Protein AF-0000000086878614 (afdb_homodimer)

Radius of gyration: 24.06 Å; Cα contacts (8 Å, |Δi|>4): 296; chains: 2; bounding box: 55×55×36 Å

Foldseek 3Di:
DVVVLVVVVVVVVVVVVVVVVCVVVVVVVVVVCVVVVHQWDDDPPDIDGHDDDDDDDDDLVVVCVPDPDNVCSVVVDDDDPVVVVVCCVVVVDPCVRCVVVDDDDDDDDDDHDDD/DVVVLVVVVVVVVVVVVVVVVCVVVVVVVVVVCVVVVHQWDDDPPDIHGHDDDDDDDDDLVVVCVPDPDNVCCVVVDDDDPVVVVVCCVVVVDDCVRCVVVDDDDDDDDDDHDDD

Secondary structure (DSSP, 8-state):
-HHHHHHHHHHHHHHHHHHHHHHHHHHHHHHHHHHHT-SEEEETTEEEEEEEEEEEEE-HHHHHHH-SSTTHHHHHEEE-HHHHHHHHHTTSS-HHHHGGGEEEEEEEEEEEEE-/-HHHHHHHHHHHHHHHHHHHHHHHHHHHHHHHHHHHT-SEEEETTEEEEEEEEEEEEE-HHHHHHH-SSTTHHHHHEEE-HHHHHHHHHTTSS-HHHHGGGEEEEEEEEEEEEE-

Structure (mmCIF, N/CA/C/O backbone):
data_AF-0000000086878614-model_v1
#
loop_
_entity.id
_entity.type
_entity.pdbx_description
1 polymer 'Uncharacterized protein'
#
loop_
_atom_site.group_PDB
_atom_site.id
_atom_site.type_symbol
_atom_site.label_atom_id
_atom_site.label_alt_id
_atom_site.label_comp_id
_atom_site.label_asym_id
_atom_site.label_entity_id
_atom_site.label_seq_id
_atom_site.pdbx_PDB_ins_code
_atom_site.Cartn_x
_atom_site.Cartn_y
_atom_site.Cartn_z
_atom_site.occupancy
_atom_site.B_iso_or_equiv
_atom_site.auth_seq_id
_atom_site.auth_comp_id
_atom_site.auth_asym_id
_atom_site.auth_atom_id
_atom_site.pdbx_PDB_model_num
ATOM 1 N N . MET A 1 1 ? 16.375 27.062 2.41 1 93.44 1 MET A N 1
ATOM 2 C CA . MET A 1 1 ? 16.375 25.625 2.668 1 93.44 1 MET A CA 1
ATOM 3 C C . MET A 1 1 ? 16.047 25.344 4.125 1 93.44 1 MET A C 1
ATOM 5 O O . MET A 1 1 ? 15.258 24.438 4.414 1 93.44 1 MET A O 1
ATOM 9 N N . GLU A 1 2 ? 16.5 26.25 4.938 1 96.69 2 GLU A N 1
ATOM 10 C CA . GLU A 1 2 ? 16.234 26.047 6.355 1 96.69 2 GLU A CA 1
ATOM 11 C C . GLU A 1 2 ? 14.727 26.062 6.633 1 96.69 2 GLU A C 1
ATOM 13 O O . GLU A 1 2 ? 14.203 25.188 7.32 1 96.69 2 GLU A O 1
ATOM 18 N N . GLN A 1 3 ? 14.094 27.047 6.094 1 97.94 3 GLN A N 1
ATOM 19 C CA . GLN A 1 3 ? 12.656 27.172 6.293 1 97.94 3 GLN A CA 1
ATOM 20 C C . GLN A 1 3 ? 11.906 25.984 5.707 1 97.94 3 GLN A C 1
ATOM 22 O O . GLN A 1 3 ? 10.961 25.484 6.312 1 97.94 3 GLN A O 1
ATOM 27 N N . LYS A 1 4 ? 12.25 25.578 4.578 1 98.5 4 LYS A N 1
ATOM 28 C CA . LYS A 1 4 ? 11.602 24.453 3.914 1 98.5 4 LYS A CA 1
ATOM 29 C C . LYS A 1 4 ? 11.781 23.156 4.715 1 98.5 4 LYS A C 1
ATOM 31 O O . LYS A 1 4 ? 10.844 22.375 4.859 1 98.5 4 LYS A O 1
ATOM 36 N N . VAL A 1 5 ? 12.953 22.984 5.199 1 98.62 5 VAL A N 1
ATOM 37 C CA . VAL A 1 5 ? 13.258 21.797 5.988 1 98.62 5 VAL A CA 1
ATOM 38 C C . VAL A 1 5 ? 12.438 21.797 7.273 1 98.62 5 VAL A C 1
ATOM 40 O O . VAL A 1 5 ? 11.852 20.781 7.652 1 98.62 5 VAL A O 1
ATOM 43 N N . GLN A 1 6 ? 12.461 22.891 7.875 1 98.5 6 GLN A N 1
ATOM 44 C CA . GLN A 1 6 ? 11.656 23.031 9.086 1 98.5 6 GLN A CA 1
ATOM 45 C C . GLN A 1 6 ? 10.188 22.75 8.812 1 98.5 6 GLN A C 1
ATOM 47 O O . GLN A 1 6 ? 9.539 22.016 9.562 1 98.5 6 GLN A O 1
ATOM 52 N N . THR A 1 7 ? 9.664 23.375 7.77 1 98.62 7 THR A N 1
ATOM 53 C CA . THR A 1 7 ? 8.266 23.188 7.395 1 98.62 7 THR A CA 1
ATOM 54 C C . THR A 1 7 ? 7.977 21.719 7.113 1 98.62 7 THR A C 1
ATOM 56 O O . THR A 1 7 ? 6.941 21.188 7.531 1 98.62 7 THR A O 1
ATOM 59 N N . TYR A 1 8 ? 8.844 21.062 6.391 1 98.81 8 TYR A N 1
ATOM 60 C CA . TYR A 1 8 ? 8.695 19.641 6.094 1 98.81 8 TYR A CA 1
ATOM 61 C C . TYR A 1 8 ? 8.594 18.828 7.375 1 98.81 8 TYR A C 1
ATOM 63 O O . TYR A 1 8 ? 7.684 18 7.52 1 98.81 8 TYR A O 1
ATOM 71 N N . PHE A 1 9 ? 9.508 19.125 8.266 1 98.81 9 PHE A N 1
ATOM 72 C CA . PHE A 1 9 ? 9.523 18.391 9.523 1 98.81 9 PHE A CA 1
ATOM 73 C C . PHE A 1 9 ? 8.203 18.578 10.273 1 98.81 9 PHE A C 1
ATOM 75 O O . PHE A 1 9 ? 7.605 17.594 10.727 1 98.81 9 PHE A O 1
ATOM 82 N N . GLN A 1 10 ? 7.805 19.75 10.422 1 98.62 10 GLN A N 1
ATOM 83 C CA . GLN A 1 10 ? 6.586 20.078 11.156 1 98.62 10 GLN A CA 1
ATOM 84 C C . GLN A 1 10 ? 5.363 19.438 10.492 1 98.62 10 GLN A C 1
ATOM 86 O O . GLN A 1 10 ? 4.496 18.891 11.18 1 98.62 10 GLN A O 1
ATOM 91 N N . LEU A 1 11 ? 5.312 19.594 9.172 1 98.69 11 LEU A N 1
ATOM 92 C CA . LEU A 1 11 ? 4.195 19.016 8.438 1 98.69 11 LEU A CA 1
ATOM 93 C C . LEU A 1 11 ? 4.164 17.5 8.602 1 98.69 11 LEU A C 1
ATOM 95 O O . LEU A 1 11 ? 3.092 16.891 8.664 1 98.69 11 LEU A O 1
ATOM 99 N N . LYS A 1 12 ? 5.34 16.891 8.641 1 98.44 12 LYS A N 1
ATOM 100 C CA . LYS A 1 12 ? 5.414 15.453 8.852 1 98.44 12 LYS A CA 1
ATOM 101 C C . LYS A 1 12 ? 4.859 15.062 10.219 1 98.44 12 LYS A C 1
ATOM 103 O O . LYS A 1 12 ? 4.145 14.062 10.344 1 98.44 12 LYS A O 1
ATOM 108 N N . GLN A 1 13 ? 5.164 15.828 11.219 1 98.06 13 GLN A N 1
ATOM 109 C CA . GLN A 1 13 ? 4.617 15.609 12.547 1 98.06 13 GLN A CA 1
ATOM 110 C C . GLN A 1 13 ? 3.1 15.781 12.555 1 98.06 13 GLN A C 1
ATOM 112 O O . GLN A 1 13 ? 2.379 14.969 13.133 1 98.06 13 GLN A O 1
ATOM 117 N N . GLN A 1 14 ? 2.729 16.766 11.898 1 98.5 14 GLN A N 1
ATOM 118 C CA . GLN A 1 14 ? 1.296 17.031 11.805 1 98.5 14 GLN A CA 1
ATOM 119 C C . GLN A 1 14 ? 0.577 15.898 11.078 1 98.5 14 GLN A C 1
ATOM 121 O O . GLN A 1 14 ? -0.526 15.508 11.461 1 98.5 14 GLN A O 1
ATOM 126 N N . GLN A 1 15 ? 1.12 15.453 10.008 1 98.56 15 GLN A N 1
ATOM 127 C CA . GLN A 1 15 ? 0.559 14.344 9.25 1 98.56 15 GLN A CA 1
ATOM 128 C C . GLN A 1 15 ? 0.314 13.133 10.141 1 98.56 15 GLN A C 1
ATOM 130 O O . GLN A 1 15 ? -0.759 12.531 10.094 1 98.56 15 GLN A O 1
ATOM 135 N N . LYS A 1 16 ? 1.271 12.836 10.945 1 98.12 16 LYS A N 1
ATOM 136 C CA . LYS A 1 16 ? 1.16 11.711 11.867 1 98.12 16 LYS A CA 1
ATOM 137 C C . LYS A 1 16 ? 0.014 11.914 12.852 1 98.12 16 LYS A C 1
ATOM 139 O O . LYS A 1 16 ? -0.768 10.992 13.102 1 98.12 16 LYS A O 1
ATOM 144 N N . GLU A 1 17 ? -0.037 13.047 13.406 1 98.62 17 GLU A N 1
ATOM 145 C CA . GLU A 1 17 ? -1.089 13.367 14.367 1 98.62 17 GLU A CA 1
ATOM 146 C C . GLU A 1 17 ? -2.469 13.281 13.719 1 98.62 17 GLU A C 1
ATOM 148 O O . GLU A 1 17 ? -3.402 12.727 14.305 1 98.62 17 GLU A O 1
ATOM 153 N N . ILE A 1 18 ? -2.551 13.789 12.578 1 98.75 18 ILE A N 1
ATOM 154 C CA . ILE A 1 18 ? -3.82 13.805 11.859 1 98.75 18 ILE A CA 1
ATOM 155 C C . ILE A 1 18 ? -4.25 12.375 11.555 1 98.75 18 ILE A C 1
ATOM 157 O O . ILE A 1 18 ? -5.426 12.023 11.703 1 98.75 18 ILE A O 1
ATOM 161 N N . GLU A 1 19 ? -3.326 11.562 11.117 1 98.5 19 GLU A N 1
ATOM 162 C CA . GLU A 1 19 ? -3.625 10.164 10.82 1 98.5 19 GLU A CA 1
ATOM 163 C C . GLU A 1 19 ? -4.184 9.453 12.047 1 98.5 19 GLU A C 1
ATOM 165 O O . GLU A 1 19 ? -5.141 8.68 11.945 1 98.5 19 GLU A O 1
ATOM 170 N N . GLN A 1 20 ? -3.635 9.68 13.18 1 98.62 20 GLN A N 1
ATOM 171 C CA . GLN A 1 20 ? -4.094 9.078 14.43 1 98.62 20 GLN A CA 1
ATOM 172 C C . GLN A 1 20 ? -5.5 9.555 14.789 1 98.62 20 GLN A C 1
ATOM 174 O O . GLN A 1 20 ? -6.367 8.75 15.133 1 98.62 20 GLN A O 1
ATOM 179 N N . GLN A 1 21 ? -5.703 10.844 14.664 1 98.69 21 GLN A N 1
ATOM 180 C CA . GLN A 1 21 ? -7.012 11.406 14.977 1 98.69 21 GLN A CA 1
ATOM 181 C C . GLN A 1 21 ? -8.078 10.898 14.008 1 98.69 21 GLN A C 1
ATOM 183 O O . GLN A 1 21 ? -9.188 10.562 14.422 1 98.69 21 GLN A O 1
ATOM 188 N N . LEU A 1 22 ? -7.75 10.828 12.797 1 98.69 22 LEU A N 1
ATOM 189 C CA . LEU A 1 22 ? -8.672 10.336 11.781 1 98.69 22 LEU A CA 1
ATOM 190 C C . LEU A 1 22 ? -9.07 8.891 12.062 1 98.69 22 LEU A C 1
ATOM 192 O O . LEU A 1 22 ? -10.234 8.516 11.898 1 98.69 22 LEU A O 1
ATOM 196 N N . SER A 1 23 ? -8.055 8.109 12.414 1 98.56 23 SER A N 1
ATOM 197 C CA . SER A 1 23 ? -8.328 6.703 12.703 1 98.56 23 SER A CA 1
ATOM 198 C C . SER A 1 23 ? -9.352 6.555 13.828 1 98.56 23 SER A C 1
ATOM 200 O O . SER A 1 23 ? -10.312 5.797 13.695 1 98.56 23 SER A O 1
ATOM 202 N N . VAL A 1 24 ? -9.203 7.309 14.875 1 98.62 24 VAL A N 1
ATOM 203 C CA . VAL A 1 24 ? -10.094 7.258 16.031 1 98.62 24 VAL A CA 1
ATOM 204 C C . VAL A 1 24 ? -11.484 7.742 15.625 1 98.62 24 VAL A C 1
ATOM 206 O O . VAL A 1 24 ? -12.492 7.094 15.93 1 98.62 24 VAL A O 1
ATOM 209 N N . LEU A 1 25 ? -11.531 8.836 14.922 1 98.75 25 LEU A N 1
ATOM 210 C CA . LEU A 1 25 ? -12.805 9.414 14.5 1 98.75 25 LEU A CA 1
ATOM 211 C C . LEU A 1 25 ? -13.547 8.477 13.555 1 98.75 25 LEU A C 1
ATOM 213 O O . LEU A 1 25 ? -14.758 8.305 13.672 1 98.75 25 LEU A O 1
ATOM 217 N N . ARG A 1 26 ? -12.836 7.914 12.602 1 98.5 26 ARG A N 1
ATOM 218 C CA . ARG A 1 26 ? -13.438 6.961 11.68 1 98.5 26 ARG A CA 1
ATOM 219 C C . ARG A 1 26 ? -14.117 5.82 12.43 1 98.5 26 ARG A C 1
ATOM 221 O O . ARG A 1 26 ? -15.273 5.496 12.164 1 98.5 26 ARG A O 1
ATOM 228 N N . ASP A 1 27 ? -13.391 5.223 13.391 1 98.19 27 ASP A N 1
ATOM 229 C CA . ASP A 1 27 ? -13.93 4.098 14.148 1 98.19 27 ASP A CA 1
ATOM 230 C C . ASP A 1 27 ? -15.188 4.504 14.906 1 98.19 27 ASP A C 1
ATOM 232 O O . ASP A 1 27 ? -16.172 3.75 14.945 1 98.19 27 ASP A O 1
ATOM 236 N N . GLU A 1 28 ? -15.141 5.699 15.445 1 98.44 28 GLU A N 1
ATOM 237 C CA . GLU A 1 28 ? -16.281 6.184 16.219 1 98.44 28 GLU A CA 1
ATOM 238 C C . GLU A 1 28 ? -17.484 6.438 15.305 1 98.44 28 GLU A C 1
ATOM 240 O O . GLU A 1 28 ? -18.625 6.09 15.656 1 98.44 28 GLU A O 1
ATOM 245 N N . ILE A 1 29 ? -17.266 6.973 14.18 1 98.38 29 ILE A N 1
ATOM 246 C CA . ILE A 1 29 ? -18.344 7.312 13.25 1 98.38 29 ILE A CA 1
ATOM 247 C C . ILE A 1 29 ? -18.953 6.035 12.672 1 98.38 29 ILE A C 1
ATOM 249 O O . ILE A 1 29 ? -20.172 5.891 12.602 1 98.38 29 ILE A O 1
ATOM 253 N N . VAL A 1 30 ? -18.125 5.148 12.336 1 97.81 30 VAL A N 1
ATOM 254 C CA . VAL A 1 30 ? -18.594 3.875 11.789 1 97.81 30 VAL A CA 1
ATOM 255 C C . VAL A 1 30 ? -19.391 3.125 12.852 1 97.81 30 VAL A C 1
ATOM 257 O O . VAL A 1 30 ? -20.453 2.574 12.555 1 97.81 30 VAL A O 1
ATOM 260 N N . ALA A 1 31 ? -18.922 3.111 14.078 1 97.06 31 ALA A N 1
ATOM 261 C CA . ALA A 1 31 ? -19.625 2.453 15.172 1 97.06 31 ALA A CA 1
ATOM 262 C C . ALA A 1 31 ? -20.984 3.082 15.398 1 97.06 31 ALA A C 1
ATOM 264 O O . ALA A 1 31 ? -21.969 2.375 15.633 1 97.06 31 ALA A O 1
ATOM 265 N N . TYR A 1 32 ? -21.078 4.387 15.344 1 96.94 32 TYR A N 1
ATOM 266 C CA . TYR A 1 32 ? -22.328 5.109 15.5 1 96.94 32 TYR A CA 1
ATOM 267 C C . TYR A 1 32 ? -23.328 4.703 14.43 1 96.94 32 TYR A C 1
ATOM 269 O O . TYR A 1 32 ? -24.484 4.402 14.734 1 96.94 32 TYR A O 1
ATOM 277 N N . CYS A 1 33 ? -22.859 4.68 13.188 1 97.06 33 CYS A N 1
ATOM 278 C CA . CYS A 1 33 ? -23.734 4.293 12.078 1 97.06 33 CYS A CA 1
ATOM 279 C C . CYS A 1 33 ? -24.234 2.863 12.25 1 97.06 33 CYS A C 1
ATOM 281 O O . CYS A 1 33 ? -25.406 2.58 12.008 1 97.06 33 CYS A O 1
ATOM 283 N N . ALA A 1 34 ? -23.391 2.029 12.68 1 95.94 34 ALA A N 1
ATOM 284 C CA . ALA A 1 34 ? -23.75 0.634 12.906 1 95.94 34 ALA A CA 1
ATOM 285 C C . ALA A 1 34 ? -24.812 0.517 14 1 95.94 34 ALA A C 1
ATOM 287 O O . ALA A 1 34 ? -25.781 -0.232 13.859 1 95.94 34 ALA A O 1
ATOM 288 N N . GLU A 1 35 ? -24.641 1.231 15.039 1 96 35 GLU A N 1
ATOM 289 C CA . GLU A 1 35 ? -25.578 1.217 16.172 1 96 35 GLU A CA 1
ATOM 290 C C . GLU A 1 35 ? -26.953 1.713 15.742 1 96 35 GLU A C 1
ATOM 292 O O . GLU A 1 35 ? -27.969 1.195 16.203 1 96 35 GLU A O 1
ATOM 297 N N . GLN A 1 36 ? -26.969 2.633 14.828 1 94.5 36 GLN A N 1
ATOM 298 C CA . GLN A 1 36 ? -28.219 3.211 14.359 1 94.5 36 GLN A CA 1
ATOM 299 C C . GLN A 1 36 ? -28.844 2.348 13.266 1 94.5 36 GLN A C 1
ATOM 301 O O . GLN A 1 36 ? -29.984 2.578 12.867 1 94.5 36 GLN A O 1
ATOM 306 N N . GLY A 1 37 ? -28.094 1.453 12.719 1 94.94 37 GLY A N 1
ATOM 307 C CA . GLY A 1 37 ? -28.578 0.583 11.656 1 94.94 37 GLY A CA 1
ATOM 308 C C . GLY A 1 37 ? -28.719 1.291 10.32 1 94.94 37 GLY A C 1
ATOM 309 O O . GLY A 1 37 ? -29.641 1.006 9.562 1 94.94 37 GLY A O 1
ATOM 310 N N . VAL A 1 38 ? -27.859 2.27 10.07 1 95.06 38 VAL A N 1
ATOM 311 C CA . VAL A 1 38 ? -27.938 3.041 8.836 1 95.06 38 VAL A CA 1
ATOM 312 C C . VAL A 1 38 ? -26.609 2.949 8.078 1 95.06 38 VAL A C 1
ATOM 314 O O . VAL A 1 38 ? -25.547 2.873 8.695 1 95.06 38 VAL A O 1
ATOM 317 N N . TYR A 1 39 ? -26.75 3.051 6.746 1 95.81 39 TYR A N 1
ATOM 318 C CA . TYR A 1 39 ? -25.578 3.041 5.895 1 95.81 39 TYR A CA 1
ATOM 319 C C . TYR A 1 39 ? -25.281 4.43 5.34 1 95.81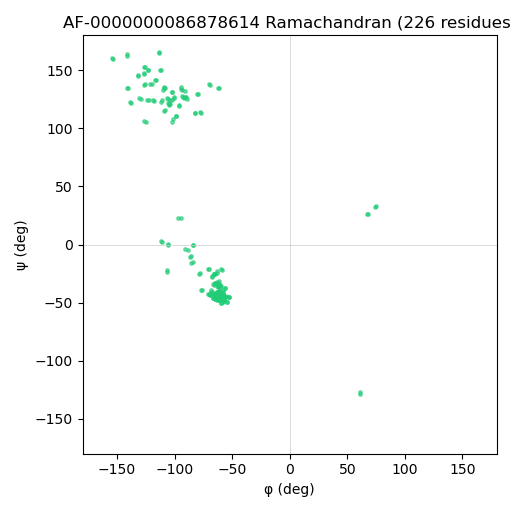 39 TYR A C 1
ATOM 321 O O . TYR A 1 39 ? -24.188 4.703 4.867 1 95.81 39 TYR A O 1
ATOM 329 N N . GLU A 1 40 ? -26.359 5.191 5.324 1 97.25 40 GLU A N 1
ATOM 330 C CA . GLU A 1 40 ? -26.219 6.59 4.922 1 97.25 40 GLU A CA 1
ATOM 331 C C . GLU A 1 40 ? -27.094 7.496 5.777 1 97.25 40 GLU A C 1
ATOM 333 O O . GLU A 1 40 ? -28.25 7.164 6.07 1 97.25 40 GLU A O 1
ATOM 338 N N . THR A 1 41 ? -26.547 8.602 6.238 1 96.81 41 THR A N 1
ATOM 339 C CA . THR A 1 41 ? -27.312 9.531 7.062 1 96.81 41 THR A CA 1
ATOM 340 C C . THR A 1 41 ? -26.75 10.945 6.934 1 96.81 41 THR A C 1
ATOM 342 O O . THR A 1 41 ? -25.641 11.141 6.438 1 96.81 41 THR A O 1
ATOM 345 N N . GLN A 1 42 ? -27.578 11.82 7.273 1 97.12 42 GLN A N 1
ATOM 346 C CA . GLN A 1 42 ? -27.156 13.211 7.367 1 97.12 42 GLN A CA 1
ATOM 347 C C . GLN A 1 42 ? -26.891 13.609 8.812 1 97.12 42 GLN A C 1
ATOM 349 O O . GLN A 1 42 ? -27.703 13.336 9.703 1 97.12 42 GLN A O 1
ATOM 354 N N . VAL A 1 43 ? -25.719 14.102 8.977 1 95.94 43 VAL A N 1
ATOM 355 C CA . VAL A 1 43 ? -25.312 14.586 10.297 1 95.94 43 VAL A CA 1
ATOM 356 C C . VAL A 1 43 ? -24.844 16.047 10.195 1 95.94 43 VAL A C 1
ATOM 358 O O . VAL A 1 43 ? -23.75 16.312 9.703 1 95.94 43 VAL A O 1
ATOM 361 N N . GLY A 1 44 ? -25.75 16.891 10.695 1 94.69 44 GLY A N 1
ATOM 362 C CA . GLY A 1 44 ? -25.422 18.297 10.492 1 94.69 44 GLY A CA 1
ATOM 363 C C . GLY A 1 44 ? -25.312 18.672 9.031 1 94.69 44 GLY A C 1
ATOM 364 O O . GLY A 1 44 ? -26.234 18.422 8.25 1 94.69 44 GLY A O 1
ATOM 365 N N . GLY A 1 45 ? -24.344 19.25 8.609 1 96.62 45 GLY A N 1
ATOM 366 C CA . GLY A 1 45 ? -24.125 19.688 7.238 1 96.62 45 GLY A CA 1
ATOM 367 C C . GLY A 1 45 ? -23.344 18.688 6.41 1 96.62 45 GLY A C 1
ATOM 368 O O . GLY A 1 45 ? -22.75 19.031 5.391 1 96.62 45 GLY A O 1
ATOM 369 N N . TYR A 1 46 ? -23.406 17.469 6.855 1 98.38 46 TYR A N 1
ATOM 370 C CA . TYR A 1 46 ? -22.594 16.469 6.172 1 98.38 46 TYR A CA 1
ATOM 371 C C . TYR A 1 46 ? -23.422 15.227 5.859 1 98.38 46 TYR A C 1
ATOM 373 O O . TYR A 1 46 ? -24.328 14.875 6.613 1 98.38 46 TYR A O 1
ATOM 381 N N . THR A 1 47 ? -23.141 14.625 4.77 1 98.25 47 THR A N 1
ATOM 382 C CA . THR A 1 47 ? -23.625 13.273 4.492 1 98.25 47 THR A CA 1
ATOM 383 C C . THR A 1 47 ? -22.578 12.242 4.91 1 98.25 47 THR A C 1
ATOM 385 O O . THR A 1 47 ? -21.391 12.383 4.59 1 98.25 47 THR A O 1
ATOM 388 N N . VAL A 1 48 ? -23 11.305 5.676 1 98.5 48 VAL A N 1
ATOM 389 C CA . VAL A 1 48 ? -22.156 10.219 6.133 1 98.5 48 VAL A CA 1
ATOM 390 C C . VAL A 1 48 ? -22.594 8.906 5.5 1 98.5 48 VAL A C 1
ATOM 392 O O . VAL A 1 48 ? -23.766 8.516 5.625 1 98.5 48 VAL A O 1
ATOM 395 N N . LYS A 1 49 ? -21.688 8.266 4.824 1 98.25 49 LYS A N 1
ATOM 396 C CA . LYS A 1 49 ? -21.969 7 4.164 1 98.25 49 LYS A CA 1
ATOM 397 C C . LYS A 1 49 ? -20.938 5.938 4.531 1 98.25 49 LYS A C 1
ATOM 399 O O . LYS A 1 49 ? -19.734 6.184 4.469 1 98.25 49 LYS A O 1
ATOM 404 N N . THR A 1 50 ? -21.406 4.836 5.023 1 97.69 50 THR A N 1
ATOM 405 C CA . THR A 1 50 ? -20.547 3.689 5.281 1 97.69 50 THR A CA 1
ATOM 406 C C . THR A 1 50 ? -20.75 2.607 4.227 1 97.69 50 THR A C 1
ATOM 408 O O . THR A 1 50 ? -21.891 2.188 3.973 1 97.69 50 THR A O 1
ATOM 411 N N . VAL A 1 51 ? -19.734 2.279 3.562 1 96.81 51 VAL A N 1
ATOM 412 C CA . VAL A 1 51 ? -19.828 1.291 2.492 1 96.81 51 VAL A CA 1
ATOM 413 C C . VAL A 1 51 ? -19.156 -0.008 2.93 1 96.81 51 VAL A C 1
ATOM 415 O O . VAL A 1 51 ? -17.953 -0.035 3.178 1 96.81 51 VAL A O 1
ATOM 418 N N . LEU A 1 52 ? -19.969 -1.033 3.033 1 94 52 LEU A N 1
ATOM 419 C CA . LEU A 1 52 ? -19.438 -2.354 3.354 1 94 52 LEU A CA 1
ATOM 420 C C . LEU A 1 52 ? -18.797 -2.99 2.131 1 94 52 LEU A C 1
ATOM 422 O O . LEU A 1 52 ? -19.438 -3.156 1.093 1 94 52 LEU A O 1
ATOM 426 N N . GLN A 1 53 ? -17.547 -3.17 2.197 1 93.94 53 GLN A N 1
ATOM 427 C CA . GLN A 1 53 ? -16.812 -3.781 1.099 1 93.94 53 GLN A CA 1
ATOM 428 C C . GLN A 1 53 ? -16.328 -5.18 1.472 1 93.94 53 GLN A C 1
ATOM 430 O O . GLN A 1 53 ? -15.906 -5.418 2.605 1 93.94 53 GLN A O 1
ATOM 435 N N . HIS A 1 54 ? -16.562 -6.121 0.545 1 92.12 54 HIS A N 1
ATOM 436 C CA . HIS A 1 54 ? -16.078 -7.488 0.707 1 92.12 54 HIS A CA 1
ATOM 437 C C . HIS A 1 54 ? -14.828 -7.738 -0.118 1 92.12 54 HIS A C 1
ATOM 439 O O . HIS A 1 54 ? -14.883 -7.781 -1.349 1 92.12 54 HIS A O 1
ATOM 445 N N . ARG A 1 55 ? -13.734 -7.84 0.57 1 93.19 55 ARG A N 1
ATOM 446 C CA . ARG A 1 55 ? -12.453 -8.07 -0.095 1 93.19 55 ARG A CA 1
ATOM 447 C C . ARG A 1 55 ? -12.133 -9.562 -0.16 1 93.19 55 ARG A C 1
ATOM 449 O O . ARG A 1 55 ? -12.258 -10.273 0.838 1 93.19 55 ARG A O 1
ATOM 456 N N . LYS A 1 56 ? -11.727 -10.023 -1.312 1 92.31 56 LYS A N 1
ATOM 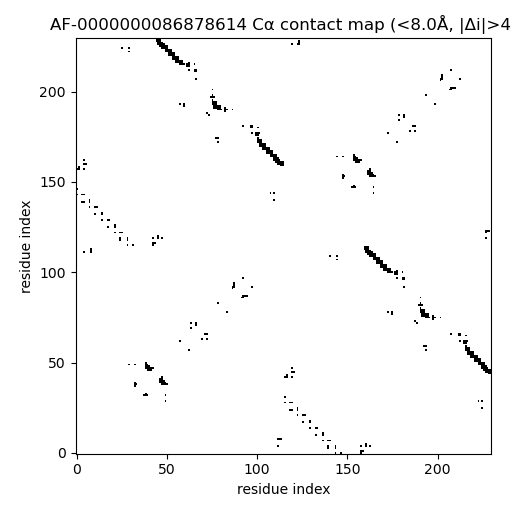457 C CA . LYS A 1 56 ? -11.375 -11.422 -1.508 1 92.31 56 LYS A CA 1
ATOM 458 C C . LYS A 1 56 ? -9.883 -11.648 -1.266 1 92.31 56 LYS A C 1
ATOM 460 O O . LYS A 1 56 ? -9.047 -10.891 -1.753 1 92.31 56 LYS A O 1
ATOM 465 N N . GLU A 1 57 ? -9.648 -12.531 -0.453 1 95.44 57 GLU A N 1
ATOM 466 C CA . GLU A 1 57 ? -8.289 -13.031 -0.239 1 95.44 57 GLU A CA 1
ATOM 467 C C . GLU A 1 57 ? -8.188 -14.508 -0.617 1 95.44 57 GLU A C 1
ATOM 469 O O . GLU A 1 57 ? -9.094 -15.289 -0.345 1 95.44 57 GLU A O 1
ATOM 474 N N . TYR A 1 58 ? -7.047 -14.812 -1.211 1 95.62 58 TYR A N 1
ATOM 475 C CA . TYR A 1 58 ? -6.91 -16.188 -1.692 1 95.62 58 TYR A CA 1
ATOM 476 C C . TYR A 1 58 ? -5.73 -16.891 -1.029 1 95.62 58 TYR A C 1
ATOM 478 O O . TYR A 1 58 ? -4.664 -16.281 -0.854 1 95.62 58 TYR A O 1
ATOM 486 N N . ASP A 1 59 ? -6.004 -18.125 -0.681 1 96.69 59 ASP A N 1
ATOM 487 C CA . ASP A 1 59 ? -4.93 -19.031 -0.271 1 96.69 59 ASP A CA 1
ATOM 488 C C . ASP A 1 59 ? -4.23 -19.641 -1.485 1 96.69 59 ASP A C 1
ATOM 490 O O . ASP A 1 59 ? -4.816 -20.438 -2.211 1 96.69 59 ASP A O 1
ATOM 494 N N . ASP A 1 60 ? -3.031 -19.266 -1.633 1 96.81 60 ASP A N 1
ATOM 495 C CA . ASP A 1 60 ? -2.301 -19.641 -2.836 1 96.81 60 ASP A CA 1
ATOM 496 C C . ASP A 1 60 ? -2.266 -21.172 -2.998 1 96.81 60 ASP A C 1
ATOM 498 O O . ASP A 1 60 ? -2.436 -21.688 -4.105 1 96.81 60 ASP A O 1
ATOM 502 N N . GLN A 1 61 ? -1.982 -21.922 -1.904 1 96.12 61 GLN A N 1
ATOM 503 C CA . GLN A 1 61 ? -1.879 -23.375 -1.963 1 96.12 61 GLN A CA 1
ATOM 504 C C . GLN A 1 61 ? -3.219 -24 -2.326 1 96.12 61 GLN A C 1
ATOM 506 O O . GLN A 1 61 ? -3.285 -24.859 -3.207 1 96.12 61 GLN A O 1
ATOM 511 N N . LYS A 1 62 ? -4.25 -23.562 -1.743 1 96.94 62 LYS A N 1
ATOM 512 C CA . LYS A 1 62 ? -5.582 -24.078 -2.033 1 96.94 62 LYS A CA 1
ATOM 513 C C . LYS A 1 62 ? -6.016 -23.734 -3.455 1 96.94 62 LYS A C 1
ATOM 515 O O . LYS A 1 62 ? -6.637 -24.547 -4.141 1 96.94 62 LYS A O 1
ATOM 520 N N . LEU A 1 63 ? -5.715 -22.516 -3.789 1 97.5 63 LEU A N 1
ATOM 521 C CA . LEU A 1 63 ? -6.059 -22.078 -5.137 1 97.5 63 LEU A CA 1
ATOM 522 C C . LEU A 1 63 ? -5.34 -22.922 -6.184 1 97.5 63 LEU A C 1
ATOM 524 O O . LEU A 1 63 ? -5.961 -23.406 -7.137 1 97.5 63 LEU A O 1
ATOM 528 N N . TYR A 1 64 ? -4.078 -23.125 -5.996 1 96.69 64 TYR A N 1
ATOM 529 C CA . TYR A 1 64 ? -3.314 -23.969 -6.902 1 96.69 64 TYR A CA 1
ATOM 530 C C . TYR A 1 64 ? -3.947 -25.359 -7.016 1 96.69 64 TYR A C 1
ATOM 532 O O . TYR A 1 64 ? -4.113 -25.875 -8.117 1 96.69 64 TYR A O 1
ATOM 540 N N . ALA A 1 65 ? -4.336 -25.938 -5.93 1 96.06 65 ALA A N 1
ATOM 541 C CA . ALA A 1 65 ? -4.895 -27.281 -5.875 1 96.06 65 ALA A CA 1
ATOM 542 C C . ALA A 1 65 ? -6.242 -27.344 -6.594 1 96.06 65 ALA A C 1
ATOM 544 O O . ALA A 1 65 ? -6.668 -28.406 -7.035 1 96.06 65 ALA A O 1
ATOM 545 N N . SER A 1 66 ? -6.863 -26.25 -6.648 1 95.38 66 SER A N 1
ATOM 546 C CA . SER A 1 66 ? -8.203 -26.203 -7.227 1 95.38 66 SER A CA 1
ATOM 547 C C . SER A 1 66 ? -8.148 -26.016 -8.734 1 95.38 66 SER A C 1
ATOM 549 O O . SER A 1 66 ? -9.172 -26.125 -9.414 1 95.38 66 SER A O 1
ATOM 551 N N . LEU A 1 67 ? -7.039 -25.719 -9.25 1 96.12 67 LEU A N 1
ATOM 552 C CA . LEU A 1 67 ? -6.926 -25.438 -10.68 1 96.12 67 LEU A CA 1
ATOM 553 C C . LEU A 1 67 ? -7.145 -26.688 -11.508 1 96.12 67 LEU A C 1
ATOM 555 O O . LEU A 1 67 ? -6.648 -27.766 -11.156 1 96.12 67 LEU A O 1
ATOM 559 N N . PRO A 1 68 ? -7.84 -26.656 -12.547 1 94.31 68 PRO A N 1
ATOM 560 C CA . PRO A 1 68 ? -8.016 -27.812 -13.422 1 94.31 68 PRO A CA 1
ATOM 561 C C . PRO A 1 68 ? -6.73 -28.219 -14.133 1 94.31 68 PRO A C 1
ATOM 563 O O . PRO A 1 68 ? -6.578 -29.375 -14.523 1 94.31 68 PRO A O 1
ATOM 566 N N . ASP A 1 69 ? -5.828 -27.312 -14.367 1 94.81 69 ASP A N 1
ATOM 567 C CA . ASP A 1 69 ? -4.527 -27.469 -15.008 1 94.81 69 ASP A CA 1
ATOM 568 C C . ASP A 1 69 ? -3.453 -26.672 -14.281 1 94.81 69 ASP A C 1
ATOM 570 O O . ASP A 1 69 ? -3.553 -25.438 -14.172 1 94.81 69 ASP A O 1
ATOM 574 N N . PRO A 1 70 ? -2.428 -27.312 -13.82 1 93.44 70 PRO A N 1
ATOM 575 C CA . PRO A 1 70 ? -1.386 -26.625 -13.07 1 93.44 70 PRO A CA 1
ATOM 576 C C . PRO A 1 70 ? -0.729 -25.5 -13.867 1 93.44 70 PRO A C 1
ATOM 578 O O . PRO A 1 70 ? -0.222 -24.531 -13.289 1 93.44 70 PRO A O 1
ATOM 581 N N . ASP A 1 71 ? -0.834 -25.578 -15.133 1 93.62 71 ASP A N 1
ATOM 582 C CA . ASP A 1 71 ? -0.191 -24.578 -15.977 1 93.62 71 ASP A CA 1
ATOM 583 C C . ASP A 1 71 ? -0.899 -23.234 -15.859 1 93.62 71 ASP A C 1
ATOM 585 O O . ASP A 1 71 ? -0.316 -22.188 -16.172 1 93.62 71 ASP A O 1
ATOM 589 N N . ILE A 1 72 ? -2.119 -23.25 -15.438 1 96.19 72 ILE A N 1
ATOM 590 C CA . ILE A 1 72 ? -2.895 -22.016 -15.273 1 96.19 72 ILE A CA 1
ATOM 591 C C . ILE A 1 72 ? -2.271 -21.156 -14.18 1 96.19 72 ILE A C 1
ATOM 593 O O . ILE A 1 72 ? -2.396 -19.938 -14.195 1 96.19 72 ILE A O 1
ATOM 597 N N . TRP A 1 73 ? -1.55 -21.766 -13.25 1 97.06 73 TRP A N 1
ATOM 598 C CA . TRP A 1 73 ? -0.933 -21.047 -12.141 1 97.06 73 TRP A CA 1
ATOM 599 C C . TRP A 1 73 ? 0.005 -19.969 -12.648 1 97.06 73 TRP A C 1
ATOM 601 O O . TRP A 1 73 ? 0.026 -18.859 -12.117 1 97.06 73 TRP A O 1
ATOM 611 N N . ARG A 1 74 ? 0.665 -20.312 -13.633 1 95.62 74 ARG A N 1
ATOM 612 C CA . ARG A 1 74 ? 1.602 -19.344 -14.195 1 95.62 74 ARG A CA 1
ATOM 613 C C . ARG A 1 74 ? 0.869 -18.109 -14.703 1 95.62 74 ARG A C 1
ATOM 615 O O . ARG A 1 74 ? 1.373 -16.984 -14.594 1 95.62 74 ARG A O 1
ATOM 622 N N . LEU A 1 75 ? -0.334 -18.281 -15.203 1 95.5 75 LEU A N 1
ATOM 623 C CA . LEU A 1 75 ? -1.113 -17.203 -15.797 1 95.5 75 LEU A CA 1
ATOM 624 C C . LEU A 1 75 ? -1.746 -16.328 -14.719 1 95.5 75 LEU A C 1
ATOM 626 O O . LEU A 1 75 ? -1.971 -15.141 -14.93 1 95.5 75 LEU A O 1
ATOM 630 N N . LEU A 1 76 ? -1.923 -16.875 -13.641 1 97.31 76 LEU A N 1
ATOM 631 C CA . LEU A 1 76 ? -2.672 -16.125 -12.641 1 97.31 76 LEU A CA 1
ATOM 632 C C . LEU A 1 76 ? -1.771 -15.711 -11.484 1 97.31 76 LEU A C 1
ATOM 634 O O . LEU A 1 76 ? -2.244 -15.141 -10.492 1 97.31 76 LEU A O 1
ATOM 638 N N . SER A 1 77 ? -0.462 -16.016 -11.523 1 97.81 77 SER A N 1
ATOM 639 C CA . SER A 1 77 ? 0.439 -15.734 -10.414 1 97.81 77 SER A CA 1
ATOM 640 C C . SER A 1 77 ? 1.473 -14.68 -10.797 1 97.81 77 SER A C 1
ATOM 642 O O . SER A 1 77 ? 1.56 -14.281 -11.961 1 97.81 77 SER A O 1
ATOM 644 N N . LYS A 1 78 ? 2.119 -14.156 -9.758 1 98 78 LYS A N 1
ATOM 645 C CA . LYS A 1 78 ? 3.232 -13.219 -9.891 1 98 78 LYS A CA 1
ATOM 646 C C . LYS A 1 78 ? 4.305 -13.492 -8.844 1 98 78 LYS A C 1
ATOM 648 O O . LYS A 1 78 ? 4.051 -14.172 -7.848 1 98 78 LYS A O 1
ATOM 653 N N . VAL A 1 79 ? 5.41 -12.93 -9.141 1 97.81 79 VAL A N 1
ATOM 654 C CA . VAL A 1 79 ? 6.531 -13.141 -8.234 1 97.81 79 VAL A CA 1
ATOM 655 C C . VAL A 1 79 ? 6.199 -12.57 -6.855 1 97.81 79 VAL A C 1
ATOM 657 O O . VAL A 1 79 ? 5.625 -11.484 -6.75 1 97.81 79 VAL A O 1
ATOM 660 N N . ASP A 1 80 ? 6.516 -13.383 -5.887 1 97.5 80 ASP A N 1
ATOM 661 C CA . ASP A 1 80 ? 6.559 -12.906 -4.508 1 97.5 80 ASP A CA 1
ATOM 662 C C . ASP A 1 80 ? 7.992 -12.578 -4.082 1 97.5 80 ASP A C 1
ATOM 664 O O . ASP A 1 80 ? 8.789 -13.484 -3.832 1 97.5 80 ASP A O 1
ATOM 668 N N . SER A 1 81 ? 8.195 -11.312 -3.924 1 95.12 81 SER A N 1
ATOM 669 C CA . SER A 1 81 ? 9.57 -10.867 -3.695 1 95.12 81 SER A CA 1
ATOM 670 C C . SER A 1 81 ? 10.125 -11.438 -2.396 1 95.12 81 SER A C 1
ATOM 672 O O . SER A 1 81 ? 11.312 -11.75 -2.309 1 95.12 81 SER A O 1
ATOM 674 N N . HIS A 1 82 ? 9.367 -11.594 -1.352 1 96.56 82 HIS A N 1
ATOM 675 C CA . HIS A 1 82 ? 9.812 -12.172 -0.09 1 96.56 82 HIS A CA 1
ATOM 676 C C . HIS A 1 82 ? 10.164 -13.648 -0.257 1 96.56 82 HIS A C 1
ATOM 678 O O . HIS A 1 82 ? 11.211 -14.094 0.221 1 96.56 82 HIS A O 1
ATOM 684 N N . LYS A 1 83 ? 9.32 -14.32 -0.911 1 96.81 83 LYS A N 1
ATOM 685 C CA . LYS A 1 83 ? 9.578 -15.727 -1.182 1 96.81 83 LYS A CA 1
ATOM 686 C C . LYS A 1 83 ? 10.844 -15.906 -2.018 1 96.81 83 LYS A C 1
ATOM 688 O O . LYS A 1 83 ? 11.648 -16.797 -1.755 1 96.81 83 LYS A O 1
ATOM 693 N N . LEU A 1 84 ? 10.969 -15.062 -3.012 1 97.06 84 LEU A N 1
ATOM 694 C CA . LEU A 1 84 ? 12.141 -15.117 -3.869 1 97.06 84 LEU A CA 1
ATOM 695 C C . LEU A 1 84 ? 13.414 -14.914 -3.055 1 97.06 84 LEU A C 1
ATOM 697 O O . LEU A 1 84 ? 14.375 -15.672 -3.195 1 97.06 84 LEU A O 1
ATOM 701 N N . LYS A 1 85 ? 13.391 -13.93 -2.25 1 95.5 85 LYS A N 1
ATOM 702 C CA . LYS A 1 85 ? 14.531 -13.672 -1.382 1 95.5 85 LYS A CA 1
ATOM 703 C C . LYS A 1 85 ? 14.859 -14.891 -0.524 1 95.5 85 LYS A C 1
ATOM 705 O O . LYS A 1 85 ? 16.031 -15.242 -0.355 1 95.5 85 LYS A O 1
ATOM 710 N N . SER A 1 86 ? 13.891 -15.477 0.024 1 96.94 86 SER A N 1
ATOM 711 C CA . SER A 1 86 ? 14.055 -16.656 0.861 1 96.94 86 SER A CA 1
ATOM 712 C C . SER A 1 86 ? 14.703 -17.797 0.08 1 96.94 86 SER A C 1
ATOM 714 O O . SER A 1 86 ? 15.594 -18.484 0.586 1 96.94 86 SER A O 1
ATOM 716 N N . LEU A 1 87 ? 14.242 -18.016 -1.126 1 97.06 87 LEU A N 1
ATOM 717 C CA . LEU A 1 87 ? 14.766 -19.094 -1.957 1 97.06 87 LEU A CA 1
ATOM 718 C C . LEU A 1 87 ? 16.234 -18.844 -2.309 1 97.06 87 LEU A C 1
ATOM 720 O O . LEU A 1 87 ? 17.016 -19.781 -2.428 1 97.06 87 LEU A O 1
ATOM 724 N N . ILE A 1 88 ? 16.594 -17.609 -2.455 1 96.44 88 ILE A N 1
ATOM 725 C CA . ILE A 1 88 ? 17.984 -17.25 -2.703 1 96.44 88 ILE A CA 1
ATOM 726 C C . ILE A 1 88 ? 18.828 -17.516 -1.45 1 96.44 88 ILE A C 1
ATOM 728 O O . ILE A 1 88 ? 19.906 -18.094 -1.529 1 96.44 88 ILE A O 1
ATOM 732 N N . LYS A 1 89 ? 18.266 -17.141 -0.362 1 96.81 89 LYS A N 1
ATOM 733 C CA . LYS A 1 89 ? 18.938 -17.375 0.914 1 96.81 89 LYS A CA 1
ATOM 734 C C . LYS A 1 89 ? 19.172 -18.875 1.145 1 96.81 89 LYS A C 1
ATOM 736 O O . LYS A 1 89 ? 20.188 -19.266 1.698 1 96.81 89 LYS A O 1
ATOM 741 N N . LEU A 1 90 ? 18.234 -19.719 0.719 1 96.38 90 LEU A N 1
ATOM 742 C CA . LEU A 1 90 ? 18.281 -21.172 0.89 1 96.38 90 LEU A CA 1
ATOM 743 C C . LEU A 1 90 ? 19.094 -21.828 -0.218 1 96.38 90 LEU A C 1
ATOM 745 O O . LEU A 1 90 ? 19.188 -23.047 -0.286 1 96.38 90 LEU A O 1
ATOM 749 N N . ASN A 1 91 ? 19.594 -21.094 -1.09 1 96.06 91 ASN A N 1
ATOM 750 C CA . ASN A 1 91 ? 20.469 -21.5 -2.186 1 96.06 91 ASN A CA 1
ATOM 751 C C . ASN A 1 91 ? 19.719 -22.359 -3.201 1 96.06 91 ASN A C 1
ATOM 753 O O . ASN A 1 91 ? 20.312 -23.266 -3.805 1 96.06 91 ASN A O 1
ATOM 757 N N . VAL A 1 92 ? 18.438 -22.141 -3.24 1 95.94 92 VAL A N 1
ATOM 758 C CA . VAL A 1 92 ? 17.641 -22.781 -4.285 1 95.94 92 VAL A CA 1
ATOM 759 C C . VAL A 1 92 ? 17.828 -22.047 -5.609 1 95.94 92 VAL A C 1
ATOM 761 O O . VAL A 1 92 ? 17.859 -22.656 -6.676 1 95.94 92 VAL A O 1
ATOM 764 N N . LEU A 1 93 ? 17.906 -20.672 -5.523 1 96.38 93 LEU A N 1
ATOM 765 C CA . LEU A 1 93 ? 18.188 -19.781 -6.645 1 96.38 93 LEU A CA 1
ATOM 766 C C . LEU A 1 93 ? 19.359 -18.859 -6.32 1 96.38 93 LEU A C 1
ATOM 768 O O . LEU A 1 93 ? 19.656 -18.609 -5.148 1 96.38 93 LEU A O 1
ATOM 772 N N . SER A 1 94 ? 20.031 -18.438 -7.309 1 95.62 94 SER A N 1
ATOM 773 C CA . SER A 1 94 ? 21.094 -17.453 -7.113 1 95.62 94 SER A CA 1
ATOM 774 C C . SER A 1 94 ? 20.734 -16.125 -7.75 1 95.62 94 SER A C 1
ATOM 776 O O . SER A 1 94 ? 19.984 -16.078 -8.734 1 95.62 94 SER A O 1
ATOM 778 N N . GLU A 1 95 ? 21.234 -15.07 -7.188 1 93.88 95 GLU A N 1
ATOM 779 C CA . GLU A 1 95 ? 21.016 -13.742 -7.75 1 93.88 95 GLU A CA 1
ATOM 780 C C . GLU A 1 95 ? 21.484 -13.672 -9.203 1 93.88 95 GLU A C 1
ATOM 782 O O . GLU A 1 95 ? 20.844 -13.039 -10.039 1 93.88 95 GLU A O 1
ATOM 787 N N . GLU A 1 96 ? 22.562 -14.344 -9.469 1 95 96 GLU A N 1
ATOM 788 C CA . GLU A 1 96 ? 23.125 -14.352 -10.82 1 95 96 GLU A CA 1
ATOM 789 C C . GLU A 1 96 ? 22.156 -14.969 -11.812 1 95 96 GLU A C 1
ATOM 791 O O . GLU A 1 96 ? 21.984 -14.461 -12.922 1 95 96 GLU A O 1
ATOM 796 N N . GLN A 1 97 ? 21.547 -15.969 -11.445 1 93.88 97 GLN A N 1
ATOM 797 C CA . GLN A 1 97 ? 20.625 -16.703 -12.305 1 93.88 97 GLN A CA 1
ATOM 798 C C . GLN A 1 97 ? 19.406 -15.859 -12.656 1 93.88 97 GLN A C 1
ATOM 800 O O . GLN A 1 97 ? 18.875 -15.953 -13.766 1 93.88 97 GLN A O 1
ATOM 805 N N . ILE A 1 98 ? 18.969 -15.016 -11.695 1 95.19 98 ILE A N 1
ATOM 806 C CA . ILE A 1 98 ? 17.688 -14.352 -11.922 1 95.19 98 ILE A CA 1
ATOM 807 C C . ILE A 1 98 ? 17.922 -12.891 -12.281 1 95.19 98 ILE A C 1
ATOM 809 O O . ILE A 1 98 ? 16.984 -12.172 -12.633 1 95.19 98 ILE A O 1
ATOM 813 N N . SER A 1 99 ? 19.172 -12.422 -12.344 1 94.56 99 SER A N 1
ATOM 814 C CA . SER A 1 99 ? 19.516 -11.023 -12.523 1 94.56 99 SER A CA 1
ATOM 815 C C . SER A 1 99 ? 18.984 -10.484 -13.852 1 94.56 99 SER A C 1
ATOM 817 O O . SER A 1 99 ? 18.562 -9.328 -13.938 1 94.56 99 SER A O 1
ATOM 819 N N . PRO A 1 100 ? 18.969 -11.391 -14.891 1 95.25 100 PRO A N 1
ATOM 820 C CA . PRO A 1 100 ? 18.438 -10.859 -16.141 1 95.25 100 PRO A CA 1
ATOM 821 C C . PRO A 1 100 ? 16.969 -10.453 -16.047 1 95.25 100 PRO A C 1
ATOM 823 O O . PRO A 1 100 ? 16.484 -9.648 -16.844 1 95.25 100 PRO A O 1
ATOM 826 N N . ALA A 1 101 ? 16.25 -10.984 -15.125 1 96.12 101 ALA A N 1
ATOM 827 C CA . ALA A 1 101 ? 14.82 -10.703 -14.953 1 96.12 101 ALA A CA 1
ATOM 828 C C . ALA A 1 101 ? 14.609 -9.531 -14 1 96.12 101 ALA A C 1
ATOM 830 O O . ALA A 1 101 ? 13.477 -9.07 -13.805 1 96.12 101 ALA A O 1
ATOM 831 N N . CYS A 1 102 ? 15.633 -9 -13.422 1 96.19 102 CYS A N 1
ATOM 832 C CA . CYS A 1 102 ? 15.555 -8.023 -12.344 1 96.19 102 CYS A CA 1
ATOM 833 C C . CYS A 1 102 ? 15.922 -6.633 -12.836 1 96.19 102 CYS A C 1
ATOM 835 O O . CYS A 1 102 ? 16.938 -6.461 -13.523 1 96.19 102 CYS A O 1
ATOM 837 N N . THR A 1 103 ? 15.055 -5.707 -12.609 1 95.56 103 THR A N 1
ATOM 838 C CA . THR A 1 103 ? 15.375 -4.305 -12.836 1 95.56 103 THR A CA 1
ATOM 839 C C . THR A 1 103 ? 15.5 -3.555 -11.516 1 95.56 103 THR A C 1
ATOM 841 O O . THR A 1 103 ? 14.688 -3.75 -10.609 1 95.56 103 THR A O 1
ATOM 844 N N . LEU A 1 104 ? 16.531 -2.725 -11.367 1 92.44 104 LEU A N 1
ATOM 845 C CA . LEU A 1 104 ? 16.766 -1.935 -10.164 1 92.44 104 LEU A CA 1
ATOM 846 C C . LEU A 1 104 ? 16.203 -0.526 -10.32 1 92.44 104 LEU A C 1
ATOM 848 O O . LEU A 1 104 ? 16.484 0.154 -11.312 1 92.44 104 LEU A O 1
ATOM 852 N N . LYS A 1 105 ? 15.336 -0.244 -9.5 1 93.25 105 LYS A N 1
ATOM 853 C CA . LYS A 1 105 ? 14.828 1.124 -9.453 1 93.25 105 LYS A CA 1
ATOM 854 C C . LYS A 1 105 ? 15.43 1.893 -8.281 1 93.25 105 LYS A C 1
ATOM 856 O O . LYS A 1 105 ? 15.406 1.417 -7.141 1 93.25 105 LYS A O 1
ATOM 861 N N . GLN A 1 106 ? 15.906 3.066 -8.578 1 92.56 106 GLN A N 1
ATOM 862 C CA . GLN A 1 106 ? 16.484 3.9 -7.535 1 92.56 106 GLN A CA 1
ATOM 863 C C . GLN A 1 106 ? 15.43 4.797 -6.895 1 92.56 106 GLN A C 1
ATOM 865 O O . GLN A 1 106 ? 14.68 5.477 -7.594 1 92.56 106 GLN A O 1
ATOM 870 N N . VAL A 1 107 ? 15.344 4.738 -5.633 1 94.5 107 VAL A N 1
ATOM 871 C CA . VAL A 1 107 ? 14.43 5.602 -4.883 1 94.5 107 VAL A CA 1
ATOM 872 C C . VAL A 1 107 ? 15.203 6.336 -3.789 1 94.5 107 VAL A C 1
ATOM 874 O O . VAL A 1 107 ? 16.109 5.77 -3.172 1 94.5 107 VAL A O 1
ATOM 877 N N . THR A 1 108 ? 14.891 7.652 -3.645 1 96.56 108 THR A N 1
ATOM 878 C CA . THR A 1 108 ? 15.539 8.43 -2.598 1 96.56 108 THR A CA 1
ATOM 879 C C . THR A 1 108 ? 14.586 8.672 -1.431 1 96.56 108 THR A C 1
ATOM 881 O O . THR A 1 108 ? 13.516 9.258 -1.607 1 96.56 108 THR A O 1
ATOM 884 N N . LEU A 1 109 ? 14.992 8.211 -0.289 1 97.5 109 LEU A N 1
ATOM 885 C CA . LEU A 1 109 ? 14.227 8.477 0.922 1 97.5 109 LEU A CA 1
ATOM 886 C C . LEU A 1 109 ? 14.758 9.703 1.646 1 97.5 109 LEU A C 1
ATOM 888 O O . LEU A 1 109 ? 15.977 9.891 1.756 1 97.5 109 LEU A O 1
ATOM 892 N N . LEU A 1 110 ? 13.859 10.523 2.039 1 98.38 110 LEU A N 1
ATOM 893 C CA . LEU A 1 110 ? 14.219 11.711 2.801 1 98.38 110 LEU A CA 1
ATOM 894 C C . LEU A 1 110 ? 13.93 11.516 4.285 1 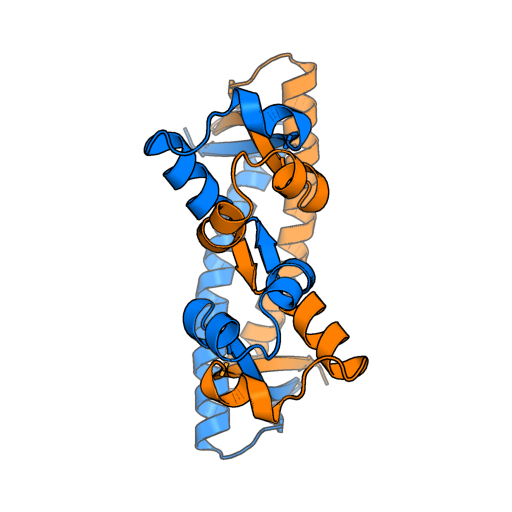98.38 110 LEU A C 1
ATOM 896 O O . LEU A 1 110 ? 12.828 11.117 4.66 1 98.38 110 LEU A O 1
ATOM 900 N N . GLN A 1 111 ? 14.977 11.719 5.066 1 98.38 111 GLN A N 1
ATOM 901 C CA . GLN A 1 111 ? 14.836 11.695 6.52 1 98.38 111 GLN A CA 1
ATOM 902 C C . GLN A 1 111 ? 15.219 13.039 7.129 1 98.38 111 GLN A C 1
ATOM 904 O O . GLN A 1 111 ? 16.297 13.562 6.855 1 98.38 111 GLN A O 1
ATOM 909 N N . VAL A 1 112 ? 14.352 13.578 7.848 1 98.5 112 VAL A N 1
ATOM 910 C CA . VAL A 1 112 ? 14.609 14.836 8.539 1 98.5 112 VAL A CA 1
ATOM 911 C C . VAL A 1 112 ? 14.375 14.656 10.039 1 98.5 112 VAL A C 1
ATOM 913 O O . VAL A 1 112 ? 13.297 14.234 10.461 1 98.5 112 VAL A O 1
ATOM 916 N N . ASP A 1 113 ? 15.406 14.984 10.742 1 98.12 113 ASP A N 1
ATOM 917 C CA . ASP A 1 113 ? 15.312 14.875 12.195 1 98.12 113 ASP A CA 1
ATOM 918 C C . ASP A 1 113 ? 15.695 16.188 12.867 1 98.12 113 ASP A C 1
ATOM 920 O O . ASP A 1 113 ? 16.562 16.922 12.375 1 98.12 113 ASP A O 1
ATOM 924 N N . LYS A 1 114 ? 15.078 16.5 14.008 1 96.62 114 LYS A N 1
ATOM 925 C CA . LYS A 1 114 ? 15.438 17.672 14.789 1 96.62 114 LYS A CA 1
ATOM 926 C C . LYS A 1 114 ? 16.672 17.422 15.641 1 96.62 114 LYS A C 1
ATOM 928 O O . LYS A 1 114 ? 16.828 16.344 16.234 1 96.62 114 LYS A O 1
ATOM 933 N N . LEU A 1 115 ? 17.609 18.344 15.523 1 93.12 115 LEU A N 1
ATOM 934 C CA . LEU A 1 115 ? 18.828 18.234 16.328 1 93.12 115 LEU A CA 1
ATOM 935 C C . LEU A 1 115 ? 18.516 18.344 17.812 1 93.12 115 LEU A C 1
ATOM 937 O O . LEU A 1 115 ? 17.609 19.078 18.219 1 93.12 115 LEU A O 1
ATOM 941 N N . MET B 1 1 ? -21.938 13.648 17.609 1 93.38 1 MET B N 1
ATOM 942 C CA . MET B 1 1 ? -21.656 13.031 16.328 1 93.38 1 MET B CA 1
ATOM 943 C C . MET B 1 1 ? -21.438 14.094 15.25 1 93.38 1 MET B C 1
ATOM 945 O O . MET B 1 1 ? -20.5 14 14.453 1 93.38 1 MET B O 1
ATOM 949 N N . GLU B 1 2 ? -22.172 15.141 15.43 1 96.69 2 GLU B N 1
ATOM 950 C CA . GLU B 1 2 ? -22.031 16.203 14.445 1 96.69 2 GLU B CA 1
ATOM 951 C C . GLU B 1 2 ? -20.625 16.797 14.477 1 96.69 2 GLU B C 1
ATOM 953 O O . GLU B 1 2 ? -19.984 16.969 13.43 1 96.69 2 GLU B O 1
ATOM 958 N N . GLN B 1 3 ? -20.172 17.062 15.641 1 97.94 3 GLN B N 1
ATOM 959 C CA . GLN B 1 3 ? -18.828 17.625 15.797 1 97.94 3 GLN B CA 1
ATOM 960 C C . GLN B 1 3 ? -17.766 16.672 15.297 1 97.94 3 GLN B C 1
ATOM 962 O O . GLN B 1 3 ? -16.797 17.078 14.648 1 97.94 3 GLN B O 1
ATOM 967 N N . LYS B 1 4 ? -17.891 15.461 15.625 1 98.5 4 LYS B N 1
ATOM 968 C CA . LYS B 1 4 ? -16.922 14.453 15.211 1 98.5 4 LYS B CA 1
ATOM 969 C C . LYS B 1 4 ? -16.875 14.312 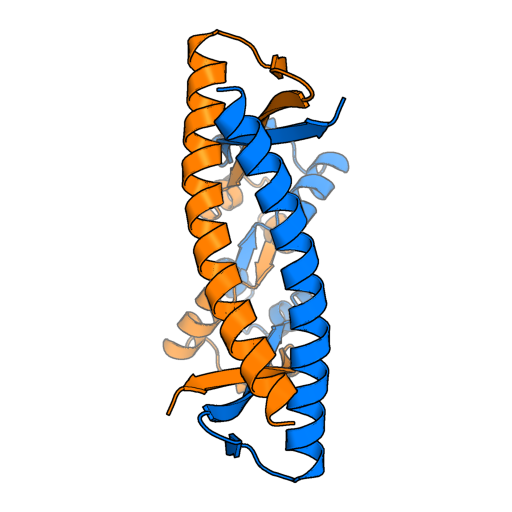13.688 1 98.5 4 LYS B C 1
ATOM 971 O O . LYS B 1 4 ? -15.805 14.203 13.094 1 98.5 4 LYS B O 1
ATOM 976 N N . VAL B 1 5 ? -18.031 14.312 13.117 1 98.62 5 VAL B N 1
ATOM 977 C CA . VAL B 1 5 ? -18.141 14.188 11.672 1 98.62 5 VAL B CA 1
ATOM 978 C C . VAL B 1 5 ? -17.5 15.406 11 1 98.62 5 VAL B C 1
ATOM 980 O O . VAL B 1 5 ? -16.75 15.266 10.031 1 98.62 5 VAL B O 1
ATOM 983 N N . GLN B 1 6 ? -17.828 16.516 11.492 1 98.5 6 GLN B N 1
ATOM 984 C CA . GLN B 1 6 ? -17.234 17.734 10.969 1 98.5 6 GLN B CA 1
ATOM 985 C C . GLN B 1 6 ? -15.719 17.703 11.086 1 98.5 6 GLN B C 1
ATOM 987 O O . GLN B 1 6 ? -15.008 18.031 10.133 1 98.5 6 GLN B O 1
ATOM 992 N N . THR B 1 7 ? -15.234 17.344 12.273 1 98.62 7 THR B N 1
ATOM 993 C CA . THR B 1 7 ? -13.797 17.266 12.516 1 98.62 7 THR B CA 1
ATOM 994 C C . THR B 1 7 ? -13.141 16.281 11.555 1 98.62 7 THR B C 1
ATOM 996 O O . THR B 1 7 ? -12.07 16.562 11.016 1 98.62 7 THR B O 1
ATOM 999 N N . TYR B 1 8 ? -13.75 15.148 11.375 1 98.81 8 TYR B N 1
ATOM 1000 C CA . TYR B 1 8 ? -13.234 14.148 10.453 1 98.81 8 TYR B CA 1
ATOM 1001 C C . TYR B 1 8 ? -13.094 14.719 9.047 1 98.81 8 TYR B C 1
ATOM 1003 O O . TYR B 1 8 ? -12.047 14.578 8.422 1 98.81 8 TYR B O 1
ATOM 1011 N N . PHE B 1 9 ? -14.156 15.367 8.648 1 98.81 9 PHE B N 1
ATOM 1012 C CA . PHE B 1 9 ? -14.156 15.945 7.309 1 98.81 9 PHE B CA 1
ATOM 1013 C C . PHE B 1 9 ? -13.016 16.953 7.156 1 98.81 9 PHE B C 1
ATOM 1015 O O . PHE B 1 9 ? -12.258 16.891 6.184 1 98.81 9 PHE B O 1
ATOM 1022 N N . GLN B 1 10 ? -12.914 17.828 8.047 1 98.56 10 GLN B N 1
ATOM 1023 C CA . GLN B 1 10 ? -11.891 18.875 8 1 98.56 10 GLN B CA 1
ATOM 1024 C C . GLN B 1 10 ? -10.492 18.266 8.039 1 98.56 10 GLN B C 1
ATOM 1026 O O . GLN B 1 10 ? -9.602 18.703 7.301 1 98.56 10 GLN B O 1
ATOM 1031 N N . LEU B 1 11 ? -10.328 17.328 8.961 1 98.69 11 LEU B N 1
ATOM 1032 C CA . LEU B 1 11 ? -9.023 16.688 9.078 1 98.69 11 LEU B CA 1
ATOM 1033 C C . LEU B 1 11 ? -8.664 15.961 7.789 1 98.69 11 LEU B C 1
ATOM 1035 O O . LEU B 1 11 ? -7.492 15.93 7.398 1 98.69 11 LEU B O 1
ATOM 1039 N N . LYS B 1 12 ? -9.656 15.383 7.141 1 98.44 12 LYS B N 1
ATOM 1040 C CA . LYS B 1 12 ? -9.414 14.711 5.863 1 98.44 12 LYS B CA 1
ATOM 1041 C C . LYS B 1 12 ? -8.945 15.703 4.805 1 98.44 12 LYS B C 1
ATOM 1043 O O . LYS B 1 12 ? -8.039 15.406 4.023 1 98.44 12 LYS B O 1
ATOM 1048 N N . GLN B 1 13 ? -9.547 16.844 4.777 1 98.12 13 GLN B N 1
ATOM 1049 C CA . GLN B 1 13 ? -9.117 17.906 3.869 1 98.12 13 GLN B CA 1
ATOM 1050 C C . GLN B 1 13 ? -7.695 18.359 4.184 1 98.12 13 GLN B C 1
ATOM 1052 O O . GLN B 1 13 ? -6.879 18.531 3.275 1 98.12 13 GLN B O 1
ATOM 1057 N N . GLN B 1 14 ? -7.496 18.5 5.395 1 98.5 14 GLN B N 1
ATOM 1058 C CA . GLN B 1 14 ? -6.164 18.906 5.828 1 98.5 14 GLN B CA 1
ATOM 1059 C C . GLN B 1 14 ? -5.117 17.859 5.461 1 98.5 14 GLN B C 1
ATOM 1061 O O . GLN B 1 14 ? -4.008 18.203 5.051 1 98.5 14 GLN B O 1
ATOM 1066 N N . GLN B 1 15 ? -5.414 16.656 5.691 1 98.56 15 GLN B N 1
ATOM 1067 C CA . GLN B 1 15 ? -4.523 15.555 5.34 1 98.56 15 GLN B CA 1
ATOM 1068 C C . GLN B 1 15 ? -4.105 15.625 3.873 1 98.56 15 GLN B C 1
ATOM 1070 O O . GLN B 1 15 ? -2.924 15.508 3.551 1 98.56 15 GLN B O 1
ATOM 1075 N N . LYS B 1 16 ? -5.051 15.867 3.037 1 98.12 16 LYS B N 1
ATOM 1076 C CA . LYS B 1 16 ? -4.785 15.977 1.604 1 98.12 16 LYS B CA 1
ATOM 1077 C C . LYS B 1 16 ? -3.846 17.141 1.307 1 98.12 16 LYS B C 1
ATOM 1079 O O . LYS B 1 16 ? -2.902 17 0.524 1 98.12 16 LYS B O 1
ATOM 1084 N N . GLU B 1 17 ? -4.129 18.234 1.888 1 98.62 17 GLU B N 1
ATOM 1085 C CA . GLU B 1 17 ? -3.301 19.422 1.688 1 98.62 17 GLU B CA 1
ATOM 1086 C C . GLU B 1 17 ? -1.874 19.188 2.178 1 98.62 17 GLU B C 1
ATOM 1088 O O . GLU B 1 17 ? -0.913 19.562 1.5 1 98.62 17 GLU B O 1
ATOM 1093 N N . ILE B 1 18 ? -1.773 18.594 3.277 1 98.75 18 ILE B N 1
ATOM 1094 C CA . ILE B 1 18 ? -0.468 18.344 3.873 1 98.75 18 ILE B CA 1
ATOM 1095 C C . ILE B 1 18 ? 0.324 17.391 2.984 1 98.75 18 ILE B C 1
ATOM 1097 O O . ILE B 1 18 ? 1.52 17.578 2.758 1 98.75 18 ILE B O 1
ATOM 1101 N N . GLU B 1 19 ? -0.329 16.359 2.49 1 98.5 19 GLU B N 1
ATOM 1102 C CA . GLU B 1 19 ? 0.325 15.406 1.601 1 98.5 19 GLU B CA 1
ATOM 1103 C C . GLU B 1 19 ? 0.885 16.109 0.362 1 98.5 19 GLU B C 1
ATOM 1105 O O . GLU B 1 19 ? 2.002 15.805 -0.069 1 98.5 19 GLU B O 1
ATOM 1110 N N . GLN B 1 20 ? 0.173 17 -0.209 1 98.62 20 GLN B N 1
ATOM 1111 C CA . GLN B 1 20 ? 0.611 17.75 -1.382 1 98.62 20 GLN B CA 1
ATOM 1112 C C . GLN B 1 20 ? 1.811 18.625 -1.054 1 98.62 20 GLN B C 1
ATOM 1114 O O . GLN B 1 20 ? 2.795 18.641 -1.795 1 98.62 20 GLN B O 1
ATOM 1119 N N . GLN B 1 21 ? 1.711 19.297 0.06 1 98.69 21 GLN B N 1
ATOM 1120 C CA . GLN B 1 21 ? 2.801 20.188 0.474 1 98.69 21 GLN B CA 1
ATOM 1121 C C . GLN B 1 21 ? 4.066 19.375 0.779 1 98.69 21 GLN B C 1
ATOM 1123 O O . GLN B 1 21 ? 5.168 19.781 0.398 1 98.69 21 GLN B O 1
ATOM 1128 N N . LEU B 1 22 ? 3.906 18.312 1.424 1 98.69 22 LEU B N 1
ATOM 1129 C CA . LEU B 1 22 ? 5.035 17.453 1.757 1 98.69 22 LEU B CA 1
ATOM 1130 C C . LEU B 1 22 ? 5.727 16.953 0.494 1 98.69 22 LEU B C 1
ATOM 1132 O O . LEU B 1 22 ? 6.957 16.891 0.436 1 98.69 22 LEU B O 1
ATOM 1136 N N . SER B 1 23 ? 4.898 16.531 -0.465 1 98.62 23 SER B N 1
ATOM 1137 C CA . SER B 1 23 ? 5.453 16.031 -1.716 1 98.62 23 SER B CA 1
ATOM 1138 C C . SER B 1 23 ? 6.336 17.078 -2.389 1 98.62 23 SER B C 1
ATOM 1140 O O . SER B 1 23 ? 7.461 16.766 -2.801 1 98.62 23 SER B O 1
ATOM 1142 N N . VAL B 1 24 ? 5.875 18.297 -2.455 1 98.62 24 VAL B N 1
ATOM 1143 C CA . VAL B 1 24 ? 6.613 19.391 -3.084 1 98.62 24 VAL B CA 1
ATOM 1144 C C . VAL B 1 24 ? 7.887 19.672 -2.293 1 98.62 24 VAL B C 1
ATOM 1146 O O . VAL B 1 24 ? 8.969 19.781 -2.871 1 98.62 24 VAL B O 1
ATOM 1149 N N . LEU B 1 25 ? 7.77 19.766 -0.996 1 98.75 25 LEU B N 1
ATOM 1150 C CA . LEU B 1 25 ? 8.906 20.062 -0.135 1 98.75 25 LEU B CA 1
ATOM 1151 C C . LEU B 1 25 ? 9.953 18.953 -0.219 1 98.75 25 LEU B C 1
ATOM 1153 O O . LEU B 1 25 ? 11.156 19.234 -0.276 1 98.75 25 LEU B O 1
ATOM 1157 N N . ARG B 1 26 ? 9.523 17.703 -0.176 1 98.5 26 ARG B N 1
ATOM 1158 C CA . ARG B 1 26 ? 10.438 16.578 -0.3 1 98.5 26 ARG B CA 1
ATOM 1159 C C . ARG B 1 26 ? 11.273 16.688 -1.571 1 98.5 26 ARG B C 1
ATOM 1161 O O . ARG B 1 26 ? 12.5 16.578 -1.528 1 98.5 26 ARG B O 1
ATOM 1168 N N . ASP B 1 27 ? 10.594 16.938 -2.707 1 98.19 27 ASP B N 1
ATOM 1169 C CA . ASP B 1 27 ? 11.289 17.031 -3.986 1 98.19 27 ASP B CA 1
ATOM 1170 C C . ASP B 1 27 ? 12.32 18.156 -3.971 1 98.19 27 ASP B C 1
ATOM 1172 O O . ASP B 1 27 ? 13.438 18 -4.477 1 98.19 27 ASP B O 1
ATOM 1176 N N . GLU B 1 28 ? 11.938 19.266 -3.365 1 98.44 28 GLU B N 1
ATOM 1177 C CA . GLU B 1 28 ? 12.836 20.406 -3.305 1 98.44 28 GLU B CA 1
ATOM 1178 C C . GLU B 1 28 ? 14.039 20.125 -2.416 1 98.44 28 GLU B C 1
ATOM 1180 O O . GLU B 1 28 ? 15.172 20.469 -2.766 1 98.44 28 GLU B O 1
ATOM 1185 N N . ILE B 1 29 ? 13.836 19.469 -1.338 1 98.38 29 ILE B N 1
ATOM 1186 C CA . ILE B 1 29 ? 14.906 19.188 -0.386 1 98.38 29 ILE B CA 1
ATOM 1187 C C . ILE B 1 29 ? 15.852 18.156 -0.974 1 98.38 29 ILE B C 1
ATOM 1189 O O . ILE B 1 29 ? 17.078 18.312 -0.904 1 98.38 29 ILE B O 1
ATOM 1193 N N . VAL B 1 30 ? 15.312 17.188 -1.57 1 97.81 30 VAL B N 1
ATOM 1194 C CA . VAL B 1 30 ? 16.125 16.156 -2.195 1 97.81 30 VAL B CA 1
ATOM 1195 C C . VAL B 1 30 ? 16.953 16.75 -3.326 1 97.81 30 VAL B C 1
ATOM 1197 O O . VAL B 1 30 ? 18.141 16.453 -3.455 1 97.81 30 VAL B O 1
ATOM 1200 N N . ALA B 1 31 ? 16.344 17.594 -4.137 1 97.06 31 ALA B N 1
ATOM 1201 C CA . ALA B 1 31 ? 17.047 18.266 -5.23 1 97.06 31 ALA B CA 1
ATOM 1202 C C . ALA B 1 31 ? 18.203 19.125 -4.707 1 97.06 31 ALA B C 1
ATOM 1204 O O . ALA B 1 31 ? 19.281 19.141 -5.289 1 97.06 31 ALA B O 1
ATOM 1205 N N . TYR B 1 32 ? 17.969 19.828 -3.637 1 96.94 32 TYR B N 1
ATOM 1206 C CA . TYR B 1 32 ? 19 20.656 -3.01 1 96.94 32 TYR B CA 1
ATOM 1207 C C . TYR B 1 32 ? 20.188 19.828 -2.568 1 96.94 32 TYR B C 1
ATOM 1209 O O . TYR B 1 32 ? 21.344 20.172 -2.846 1 96.94 32 TYR B O 1
ATOM 1217 N N . CYS B 1 33 ? 19.906 18.719 -1.89 1 97.12 33 CYS B N 1
ATOM 1218 C CA . CYS B 1 33 ? 20.953 17.828 -1.424 1 97.12 33 CYS B CA 1
ATOM 1219 C C . CYS B 1 33 ? 21.75 17.281 -2.596 1 97.12 33 CYS B C 1
ATOM 1221 O O . CYS B 1 33 ? 22.984 17.203 -2.537 1 97.12 33 CYS B O 1
ATOM 1223 N N . ALA B 1 34 ? 21.094 16.953 -3.613 1 96 34 ALA B N 1
ATOM 1224 C CA . ALA B 1 34 ? 21.75 16.422 -4.805 1 96 34 ALA B CA 1
ATOM 1225 C C . ALA B 1 34 ? 22.656 17.469 -5.434 1 96 34 ALA B C 1
ATOM 1227 O O . ALA B 1 34 ? 23.781 17.172 -5.828 1 96 34 ALA B O 1
ATOM 1228 N N . GLU B 1 35 ? 22.188 18.656 -5.512 1 96.06 35 GLU B N 1
ATOM 1229 C CA . GLU B 1 35 ? 22.953 19.75 -6.09 1 96.06 35 GLU B CA 1
ATOM 1230 C C . GLU B 1 35 ? 24.219 20.031 -5.281 1 96.06 35 GLU B C 1
ATOM 1232 O O . GLU B 1 35 ? 25.281 20.344 -5.848 1 96.06 35 GLU B O 1
ATOM 1237 N N . GLN B 1 36 ? 24.141 19.812 -4.008 1 94.62 36 GLN B N 1
ATOM 1238 C CA . GLN B 1 36 ? 25.266 20.062 -3.117 1 94.62 36 GLN B CA 1
ATOM 1239 C C . GLN B 1 36 ? 26.203 18.859 -3.068 1 94.62 36 GLN B C 1
ATOM 1241 O O . GLN B 1 36 ? 27.297 18.938 -2.508 1 94.62 36 GLN B O 1
ATOM 1246 N N . GLY B 1 37 ? 25.734 17.75 -3.525 1 95 37 GLY B N 1
ATOM 1247 C CA . GLY B 1 37 ? 26.531 16.531 -3.52 1 95 37 GLY B CA 1
ATOM 1248 C C . GLY B 1 37 ? 26.656 15.914 -2.141 1 95 37 GLY B C 1
ATOM 1249 O O . GLY B 1 37 ? 27.703 15.367 -1.795 1 95 37 GLY B O 1
ATOM 1250 N N . VAL B 1 38 ? 25.641 16.047 -1.327 1 95.25 38 VAL B N 1
ATOM 1251 C CA . VAL B 1 38 ? 25.688 15.531 0.035 1 95.25 38 VAL B CA 1
ATOM 1252 C C . VAL B 1 38 ? 24.516 14.562 0.258 1 95.25 38 VAL B C 1
ATOM 1254 O O . VAL B 1 38 ? 23.438 14.75 -0.298 1 95.25 38 VAL B O 1
ATOM 1257 N N . TYR B 1 39 ? 24.797 13.594 1.164 1 95.94 39 TYR B N 1
ATOM 1258 C CA . TYR B 1 39 ? 23.75 12.641 1.528 1 95.94 39 TYR B CA 1
ATOM 1259 C C . TYR B 1 39 ? 23.219 12.914 2.928 1 95.94 39 TYR B C 1
ATOM 1261 O O . TYR B 1 39 ? 22.141 12.438 3.297 1 95.94 39 TYR B O 1
ATOM 1269 N N . GLU B 1 40 ? 24.062 13.594 3.67 1 97.31 40 GLU B N 1
ATOM 1270 C CA . GLU B 1 40 ? 23.641 14.039 5 1 97.31 40 GLU B CA 1
ATOM 1271 C C . GLU B 1 40 ? 24.172 15.438 5.309 1 97.31 40 GLU B C 1
ATOM 1273 O O . GLU B 1 40 ? 25.328 15.742 5.008 1 97.31 40 GLU B O 1
ATOM 1278 N N . THR B 1 41 ? 23.344 16.297 5.84 1 96.88 41 THR B N 1
ATOM 1279 C CA . THR B 1 41 ? 23.766 17.656 6.168 1 96.88 41 THR B CA 1
ATOM 1280 C C . THR B 1 41 ? 22.906 18.219 7.297 1 96.88 41 THR B C 1
ATOM 1282 O O . THR B 1 41 ? 21.859 17.688 7.625 1 96.88 41 THR B O 1
ATOM 1285 N N . GLN B 1 42 ? 23.453 19.188 7.875 1 97.19 42 GLN B N 1
ATOM 1286 C CA . GLN B 1 42 ? 22.703 19.953 8.867 1 97.19 42 GLN B CA 1
ATOM 1287 C C . GLN B 1 42 ? 22.172 21.25 8.281 1 97.19 42 GLN B C 1
ATOM 1289 O O . GLN B 1 42 ? 22.922 22 7.645 1 97.19 42 GLN B O 1
ATOM 1294 N N . VAL B 1 43 ? 20.922 21.406 8.445 1 96 43 VAL B N 1
ATOM 1295 C CA . VAL B 1 43 ? 20.266 22.625 7.988 1 96 43 VAL B CA 1
ATOM 1296 C C . VAL B 1 43 ? 19.484 23.25 9.141 1 96 43 VAL B C 1
ATOM 1298 O O . VAL B 1 43 ? 18.422 22.75 9.516 1 96 43 VAL B O 1
ATOM 1301 N N . GLY B 1 44 ? 20.094 24.344 9.617 1 94.75 44 GLY B N 1
ATOM 1302 C CA . GLY B 1 44 ? 19.469 24.891 10.805 1 94.75 44 GLY B CA 1
ATOM 1303 C C . GLY B 1 44 ? 19.453 23.938 11.977 1 94.75 44 GLY B C 1
ATOM 1304 O O . GLY B 1 44 ? 20.484 23.391 12.359 1 94.75 44 GLY B O 1
ATOM 1305 N N . GLY B 1 45 ? 18.406 23.656 12.578 1 96.62 45 GLY B N 1
ATOM 1306 C CA . GLY B 1 45 ? 18.266 22.781 13.719 1 96.62 45 GLY B CA 1
ATOM 1307 C C . GLY B 1 45 ? 17.844 21.375 13.328 1 96.62 45 GLY B C 1
ATOM 1308 O O . GLY B 1 45 ? 17.312 20.625 14.156 1 96.62 45 GLY B O 1
ATOM 1309 N N . TYR B 1 46 ? 18.141 21.078 12.109 1 98.38 46 TYR B N 1
ATOM 1310 C CA . TYR B 1 46 ? 17.688 19.766 11.633 1 98.38 46 TYR B CA 1
ATOM 1311 C C . TYR B 1 46 ? 18.812 19.016 10.93 1 98.38 46 TYR B C 1
ATOM 1313 O O . TYR B 1 46 ? 19.672 19.625 10.305 1 98.38 46 TYR B O 1
ATOM 1321 N N . THR B 1 47 ? 18.828 17.75 11.07 1 98.25 47 THR B N 1
ATOM 1322 C CA . THR B 1 47 ? 19.641 16.875 10.227 1 98.25 47 THR B CA 1
ATOM 1323 C C . THR B 1 47 ? 18.828 16.375 9.031 1 98.25 47 THR B C 1
ATOM 1325 O O . THR B 1 47 ? 17.688 15.914 9.195 1 98.25 47 THR B O 1
ATOM 1328 N N . VAL B 1 48 ? 19.359 16.562 7.883 1 98.5 48 VAL B N 1
ATOM 1329 C CA . VAL B 1 48 ? 18.734 16.109 6.648 1 98.5 48 VAL B CA 1
ATOM 1330 C C . VAL B 1 48 ? 19.547 14.961 6.051 1 98.5 48 VAL B C 1
ATOM 1332 O O . VAL B 1 48 ? 20.75 15.109 5.801 1 98.5 48 VAL B O 1
ATOM 1335 N N . LYS B 1 49 ? 18.891 13.859 5.82 1 98.31 49 LYS B N 1
ATOM 1336 C CA . LYS B 1 49 ? 19.562 12.688 5.258 1 98.31 49 LYS B CA 1
ATOM 1337 C C . LYS B 1 49 ? 18.766 12.133 4.07 1 98.31 49 LYS B C 1
ATOM 1339 O O . LYS B 1 49 ? 17.562 11.938 4.16 1 98.31 49 LYS B O 1
ATOM 1344 N N . THR B 1 50 ? 19.422 12 2.977 1 97.69 50 THR B N 1
ATOM 1345 C CA . THR B 1 50 ? 18.828 11.352 1.812 1 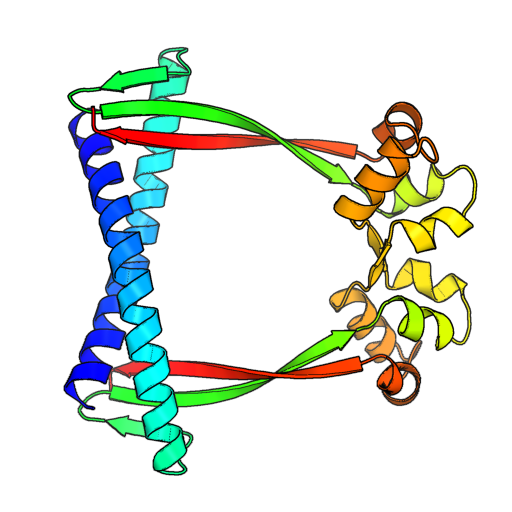97.69 50 THR B CA 1
ATOM 1346 C C . THR B 1 50 ? 19.406 9.953 1.621 1 97.69 50 THR B C 1
ATOM 1348 O O . THR B 1 50 ? 20.641 9.781 1.596 1 97.69 50 THR B O 1
ATOM 1351 N N . VAL B 1 51 ? 18.594 9.008 1.618 1 96.81 51 VAL B N 1
ATOM 1352 C CA . VAL B 1 51 ? 19.031 7.621 1.492 1 96.81 51 VAL B CA 1
ATOM 1353 C C . VAL B 1 51 ? 18.641 7.074 0.123 1 96.81 51 VAL B C 1
ATOM 1355 O O . VAL B 1 51 ? 17.453 6.973 -0.192 1 96.81 51 VAL B O 1
ATOM 1358 N N . LEU B 1 52 ? 19.656 6.766 -0.653 1 94.12 52 LEU B N 1
ATOM 1359 C CA . LEU B 1 52 ? 19.422 6.148 -1.952 1 94.12 52 LEU B CA 1
ATOM 1360 C C . LEU B 1 52 ? 19.078 4.668 -1.797 1 94.12 52 LEU B C 1
ATOM 1362 O O . LEU B 1 52 ? 19.859 3.904 -1.232 1 94.12 52 LEU B O 1
ATOM 1366 N N . GLN B 1 53 ? 17.891 4.328 -2.117 1 94 53 GLN B N 1
ATOM 1367 C CA . GLN B 1 53 ? 17.453 2.939 -2.037 1 94 53 GLN B CA 1
ATOM 1368 C C . GLN B 1 53 ? 17.281 2.336 -3.428 1 94 53 GLN B C 1
ATOM 1370 O O . GLN B 1 53 ? 16.797 3.006 -4.344 1 94 53 GLN B O 1
ATOM 1375 N N . HIS B 1 54 ? 17.812 1.101 -3.588 1 91.81 54 HIS B N 1
ATOM 1376 C CA . HIS B 1 54 ? 17.656 0.354 -4.832 1 91.81 54 HIS B CA 1
ATOM 1377 C C . HIS B 1 54 ? 16.594 -0.728 -4.695 1 91.81 54 HIS B C 1
ATOM 1379 O O . HIS B 1 54 ? 16.797 -1.729 -4.008 1 91.81 54 HIS B O 1
ATOM 1385 N N . ARG B 1 55 ? 15.469 -0.491 -5.277 1 92.69 55 ARG B N 1
ATOM 1386 C CA . ARG B 1 55 ? 14.367 -1.444 -5.234 1 92.69 55 ARG B CA 1
ATOM 1387 C C . ARG B 1 55 ? 14.422 -2.404 -6.418 1 92.69 55 ARG B C 1
ATOM 1389 O O . ARG B 1 55 ? 14.609 -1.978 -7.559 1 92.69 55 ARG B O 1
ATOM 1396 N N . LYS B 1 56 ? 14.289 -3.668 -6.195 1 92.44 56 LYS B N 1
ATOM 1397 C CA . LYS B 1 56 ? 14.297 -4.691 -7.238 1 92.44 56 LYS B CA 1
ATOM 1398 C C . LYS B 1 56 ? 12.883 -4.965 -7.746 1 92.44 56 LYS B C 1
ATOM 1400 O O . LYS B 1 56 ? 11.953 -5.121 -6.953 1 92.44 56 LYS B O 1
ATOM 1405 N N . GLU B 1 57 ? 12.773 -4.871 -8.961 1 95.5 57 GLU B N 1
ATOM 1406 C CA . GLU B 1 57 ? 11.562 -5.285 -9.656 1 95.5 57 GLU B CA 1
ATOM 1407 C C . GLU B 1 57 ? 11.836 -6.445 -10.609 1 95.5 57 GLU B C 1
ATOM 1409 O O . GLU B 1 57 ? 12.867 -6.465 -11.281 1 95.5 57 GLU B O 1
ATOM 1414 N N . TYR B 1 58 ? 10.859 -7.344 -10.648 1 95.69 58 TYR B N 1
ATOM 1415 C CA . TYR B 1 58 ? 11.102 -8.531 -11.461 1 95.69 58 TYR B CA 1
ATOM 1416 C C . TYR B 1 58 ? 10.047 -8.672 -12.555 1 95.69 58 TYR B C 1
ATOM 1418 O O . TYR B 1 58 ? 8.867 -8.43 -12.312 1 95.69 58 TYR B O 1
ATOM 1426 N N . ASP B 1 59 ? 10.57 -9.031 -13.695 1 96.75 59 ASP B N 1
ATOM 1427 C CA . ASP B 1 59 ? 9.695 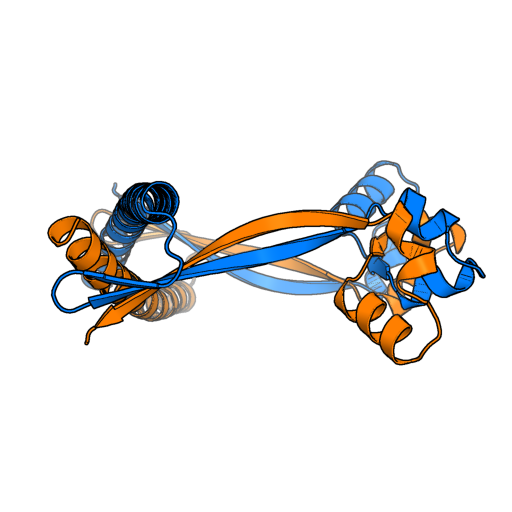-9.461 -14.781 1 96.75 59 ASP B CA 1
ATOM 1428 C C . ASP B 1 59 ? 9.297 -10.93 -14.617 1 96.75 59 ASP B C 1
ATOM 1430 O O . ASP B 1 59 ? 10.133 -11.82 -14.75 1 96.75 59 ASP B O 1
ATOM 1434 N N . ASP B 1 60 ? 8.062 -11.117 -14.375 1 96.88 60 ASP B N 1
ATOM 1435 C CA . ASP B 1 60 ? 7.59 -12.461 -14.047 1 96.88 60 ASP B CA 1
ATOM 1436 C C . ASP B 1 60 ? 7.922 -13.453 -15.156 1 96.88 60 ASP B C 1
ATOM 1438 O O . ASP B 1 60 ? 8.328 -14.586 -14.883 1 96.88 60 ASP B O 1
ATOM 1442 N N . GLN B 1 61 ? 7.699 -13.07 -16.422 1 96.19 61 GLN B N 1
ATOM 1443 C CA . GLN B 1 61 ? 7.938 -13.969 -17.547 1 96.19 61 GLN B CA 1
ATOM 1444 C C . GLN B 1 61 ? 9.422 -14.312 -17.688 1 96.19 61 GLN B C 1
ATOM 1446 O O . GLN B 1 61 ? 9.781 -15.477 -17.828 1 96.19 61 GLN B O 1
ATOM 1451 N N . LYS B 1 62 ? 10.242 -13.359 -17.562 1 97 62 LYS B N 1
ATOM 1452 C CA . LYS B 1 62 ? 11.688 -13.586 -17.656 1 97 62 LYS B CA 1
ATOM 1453 C C . LYS B 1 62 ? 12.188 -14.414 -16.469 1 97 62 LYS B C 1
ATOM 1455 O O . LYS B 1 62 ? 13.055 -15.273 -16.625 1 97 62 LYS B O 1
ATOM 1460 N N . LEU B 1 63 ? 11.656 -14.078 -15.352 1 97.56 63 LEU B N 1
ATOM 1461 C CA . LEU B 1 63 ? 12.039 -14.82 -14.156 1 97.56 63 LEU B CA 1
ATOM 1462 C C . LEU B 1 63 ? 11.656 -16.297 -14.281 1 97.56 63 LEU B C 1
ATOM 1464 O O . LEU B 1 63 ? 12.477 -17.172 -14.016 1 97.56 63 LEU B O 1
ATOM 1468 N N . TYR B 1 64 ? 10.461 -16.547 -14.68 1 96.69 64 TYR B N 1
ATOM 1469 C CA . TYR B 1 64 ? 10.023 -17.906 -14.906 1 96.69 64 TYR B CA 1
ATOM 1470 C C . TYR B 1 64 ? 10.961 -18.641 -15.859 1 96.69 64 TYR B C 1
ATOM 1472 O O . TYR B 1 64 ? 11.367 -19.766 -15.594 1 96.69 64 TYR B O 1
ATOM 1480 N N . ALA B 1 65 ? 11.344 -18.016 -16.922 1 96.19 65 ALA B N 1
ATOM 1481 C CA . ALA B 1 65 ? 12.195 -18.609 -17.953 1 96.19 65 ALA B CA 1
ATOM 1482 C C . ALA B 1 65 ? 13.594 -18.906 -17.406 1 96.19 65 ALA B C 1
ATOM 1484 O O . ALA B 1 65 ? 14.297 -19.75 -17.938 1 96.19 65 ALA B O 1
ATOM 1485 N N . SER B 1 66 ? 13.945 -18.188 -16.438 1 95.44 66 SER B N 1
ATOM 1486 C CA . SER B 1 66 ? 15.297 -18.328 -15.898 1 95.44 66 SER B CA 1
ATOM 1487 C C . SER B 1 66 ? 15.375 -19.438 -14.852 1 95.44 66 SER B C 1
ATOM 1489 O O . SER B 1 66 ? 16.469 -19.797 -14.406 1 95.44 66 SER B O 1
ATOM 1491 N N . LEU B 1 67 ? 14.281 -19.938 -14.445 1 96.25 67 LEU B N 1
ATOM 1492 C CA . LEU B 1 67 ? 14.266 -20.922 -13.375 1 96.25 67 LEU B CA 1
ATOM 1493 C C . LEU B 1 67 ? 14.867 -22.25 -13.852 1 96.25 67 LEU B C 1
ATOM 1495 O O . LEU B 1 67 ? 14.594 -22.688 -14.969 1 96.25 67 LEU B O 1
ATOM 1499 N N . PRO B 1 68 ? 15.656 -22.906 -13.109 1 94.44 68 PRO B N 1
ATOM 1500 C CA . PRO B 1 68 ? 16.203 -24.203 -13.477 1 94.44 68 PRO B CA 1
ATOM 1501 C C . PRO B 1 68 ? 15.125 -25.297 -13.539 1 94.44 68 PRO B C 1
ATOM 1503 O O . PRO B 1 68 ? 15.297 -26.297 -14.242 1 94.44 68 PRO B O 1
ATOM 1506 N N . ASP B 1 69 ? 14.07 -25.188 -12.805 1 94.88 69 ASP B N 1
ATOM 1507 C CA . ASP B 1 69 ? 12.922 -26.078 -12.703 1 94.88 69 ASP B CA 1
ATOM 1508 C C . ASP B 1 69 ? 11.617 -25.297 -12.633 1 94.88 69 ASP B C 1
ATOM 1510 O O . ASP B 1 69 ? 11.422 -24.484 -11.727 1 94.88 69 ASP B O 1
ATOM 1514 N N . PRO B 1 70 ? 10.719 -25.531 -13.531 1 93.5 70 PRO B N 1
ATOM 1515 C CA . PRO B 1 70 ? 9.469 -24.781 -13.555 1 93.5 70 PRO B CA 1
ATOM 1516 C C . PRO B 1 70 ? 8.664 -24.938 -12.258 1 93.5 70 PRO B C 1
ATOM 1518 O O . PRO B 1 70 ? 7.891 -24.047 -11.898 1 93.5 70 PRO B O 1
ATOM 1521 N N . ASP B 1 71 ? 8.93 -25.953 -11.562 1 93.75 71 ASP B N 1
ATOM 1522 C CA . ASP B 1 71 ? 8.18 -26.203 -10.336 1 93.75 71 ASP B CA 1
ATOM 1523 C C . ASP B 1 71 ? 8.547 -25.188 -9.258 1 93.75 71 ASP B C 1
ATOM 1525 O O . ASP B 1 71 ? 7.781 -24.969 -8.312 1 93.75 71 ASP B O 1
ATOM 1529 N N . ILE B 1 72 ? 9.68 -24.578 -9.391 1 96.25 72 ILE B N 1
ATOM 1530 C CA . ILE B 1 72 ? 10.133 -23.578 -8.43 1 96.25 72 ILE B CA 1
ATOM 1531 C C . ILE B 1 72 ? 9.203 -22.359 -8.469 1 96.25 72 ILE B C 1
ATOM 1533 O O . ILE B 1 72 ? 9.039 -21.672 -7.465 1 96.25 72 ILE B O 1
ATO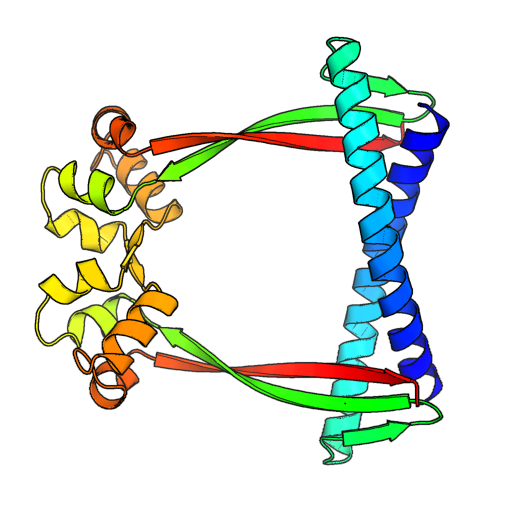M 1537 N N . TRP B 1 73 ? 8.547 -22.141 -9.594 1 97.06 73 TRP B N 1
ATOM 1538 C CA . TRP B 1 73 ? 7.652 -20.984 -9.758 1 97.06 73 TRP B CA 1
ATOM 1539 C C . TRP B 1 73 ? 6.559 -21 -8.695 1 97.06 73 TRP B C 1
ATOM 1541 O O . TRP B 1 73 ? 6.223 -19.953 -8.133 1 97.06 73 TRP B O 1
ATOM 1551 N N . ARG B 1 74 ? 6.098 -22.141 -8.469 1 95.56 74 ARG B N 1
ATOM 1552 C CA . ARG B 1 74 ? 5.035 -22.25 -7.473 1 95.56 74 ARG B CA 1
ATOM 1553 C C . ARG B 1 74 ? 5.52 -21.797 -6.102 1 95.56 74 ARG B C 1
ATOM 1555 O O . ARG B 1 74 ? 4.758 -21.203 -5.332 1 95.56 74 ARG B O 1
ATOM 1562 N N . LEU B 1 75 ? 6.801 -22 -5.812 1 95.44 75 LEU B N 1
ATOM 1563 C CA . LEU B 1 75 ? 7.379 -21.672 -4.512 1 95.44 75 LEU B CA 1
ATOM 1564 C C . LEU B 1 75 ? 7.656 -20.188 -4.391 1 95.44 75 LEU B C 1
ATOM 1566 O O . LEU B 1 75 ? 7.625 -19.625 -3.289 1 95.44 75 LEU B O 1
ATOM 1570 N N . LEU B 1 76 ? 7.832 -19.594 -5.449 1 97.31 76 LEU B N 1
ATOM 1571 C CA . LEU B 1 76 ? 8.258 -18.203 -5.355 1 97.31 76 LEU B CA 1
ATOM 1572 C C . LEU B 1 76 ? 7.16 -17.266 -5.84 1 97.31 76 LEU B C 1
ATOM 1574 O O . LEU B 1 76 ? 7.367 -16.062 -5.922 1 97.31 76 LEU B O 1
ATOM 1578 N N . SER B 1 77 ? 5.973 -17.781 -6.207 1 97.81 77 SER B N 1
ATOM 1579 C CA . SER B 1 77 ? 4.906 -16.953 -6.754 1 97.81 77 SER B CA 1
ATOM 1580 C C . SER B 1 77 ? 3.709 -16.891 -5.812 1 97.81 77 SER B C 1
ATOM 1582 O O . SER B 1 77 ? 3.662 -17.609 -4.816 1 97.81 77 SER B O 1
ATOM 1584 N N . LYS B 1 78 ? 2.855 -15.906 -6.098 1 98 78 LYS B N 1
ATOM 1585 C CA . LYS B 1 78 ? 1.582 -15.734 -5.402 1 98 78 LYS B CA 1
ATOM 1586 C C . LYS B 1 78 ? 0.482 -15.305 -6.371 1 98 78 LYS B C 1
ATOM 1588 O O . LYS B 1 78 ? 0.767 -14.836 -7.477 1 98 78 LYS B O 1
ATOM 1593 N N . VAL B 1 79 ? -0.684 -15.492 -5.879 1 97.75 79 VAL B N 1
ATOM 1594 C CA . VAL B 1 79 ? -1.83 -15.148 -6.715 1 97.75 79 VAL B CA 1
ATOM 1595 C C . VAL B 1 79 ? -1.8 -13.656 -7.051 1 97.75 79 VAL B C 1
ATOM 1597 O O . VAL B 1 79 ? -1.499 -12.828 -6.188 1 97.75 79 VAL B O 1
ATOM 1600 N N . ASP B 1 80 ? -2.039 -13.414 -8.312 1 97.44 80 ASP B N 1
ATOM 1601 C CA . ASP B 1 80 ? -2.352 -12.062 -8.758 1 97.44 80 ASP B CA 1
ATOM 1602 C C . ASP B 1 80 ? -3.857 -11.875 -8.922 1 97.44 80 ASP B C 1
ATOM 1604 O O . ASP B 1 80 ? -4.449 -12.367 -9.883 1 97.44 80 ASP B O 1
ATOM 1608 N N . SER B 1 81 ? -4.359 -11.086 -8.039 1 95 81 SER B N 1
ATOM 1609 C CA . SER B 1 81 ? -5.812 -10.961 -7.98 1 95 81 SER B CA 1
ATOM 1610 C C . SER B 1 81 ? -6.371 -10.383 -9.281 1 95 81 SER B C 1
ATOM 1612 O O . SER B 1 81 ? -7.461 -10.766 -9.711 1 95 81 SER B O 1
ATOM 1614 N N . HIS B 1 82 ? -5.715 -9.469 -9.938 1 96.56 82 HIS B N 1
ATOM 1615 C CA . HIS B 1 82 ? -6.16 -8.898 -11.203 1 96.56 82 HIS B CA 1
ATOM 1616 C C . HIS B 1 82 ? -6.148 -9.945 -12.312 1 96.56 82 HIS B C 1
ATOM 1618 O O . HIS B 1 82 ? -7.109 -10.055 -13.078 1 96.56 82 HIS B O 1
ATOM 1624 N N . LYS B 1 83 ? -5.109 -10.648 -12.344 1 96.75 83 LYS B N 1
ATOM 1625 C CA . LYS B 1 83 ? -5.004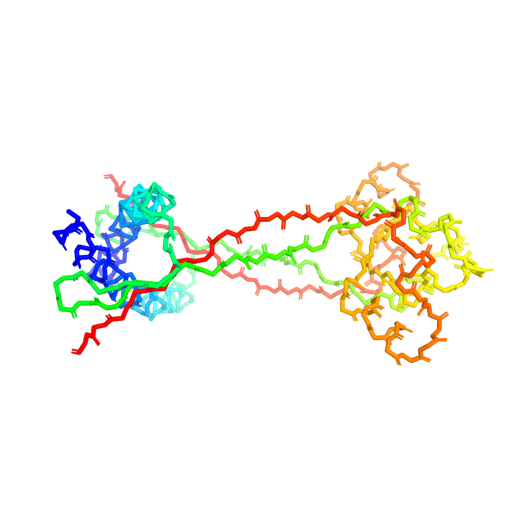 -11.727 -13.328 1 96.75 83 LYS B CA 1
ATOM 1626 C C . LYS B 1 83 ? -6.09 -12.773 -13.117 1 96.75 83 LYS B C 1
ATOM 1628 O O . LYS B 1 83 ? -6.695 -13.258 -14.078 1 96.75 83 LYS B O 1
ATOM 1633 N N . LEU B 1 84 ? -6.293 -13.125 -11.883 1 96.94 84 LEU B N 1
ATOM 1634 C CA . LEU B 1 84 ? -7.32 -14.109 -11.547 1 96.94 84 LEU B CA 1
ATOM 1635 C C . LEU B 1 84 ? -8.695 -13.641 -12.016 1 96.94 84 LEU B C 1
ATOM 1637 O O . LEU B 1 84 ? -9.43 -14.398 -12.641 1 96.94 84 LEU B O 1
ATOM 1641 N N . LYS B 1 85 ? -8.984 -12.438 -11.719 1 95.44 85 LYS B N 1
ATOM 1642 C CA . LYS B 1 85 ? -10.25 -11.867 -12.164 1 95.44 85 LYS B CA 1
ATOM 1643 C C . LYS B 1 85 ? -10.391 -11.953 -13.68 1 95.44 85 LYS B C 1
ATOM 1645 O O . LYS B 1 85 ? -11.461 -12.289 -14.195 1 95.44 85 LYS B O 1
ATOM 1650 N N . SER B 1 86 ? -9.375 -11.617 -14.359 1 96.88 86 SER B N 1
ATOM 1651 C CA . SER B 1 86 ? -9.367 -11.656 -15.82 1 96.88 86 SER B CA 1
ATOM 1652 C C . SER B 1 86 ? -9.641 -13.07 -16.328 1 96.88 86 SER B C 1
ATOM 1654 O O . SER B 1 86 ? -10.406 -13.258 -17.266 1 96.88 86 SER B O 1
ATOM 1656 N N . LEU B 1 87 ? -9 -14.047 -15.734 1 97.06 87 LEU B N 1
ATOM 1657 C CA . LEU B 1 87 ? -9.172 -15.438 -16.156 1 97.06 87 LEU B CA 1
ATOM 1658 C C . LEU B 1 87 ? -10.602 -15.906 -15.906 1 97.06 87 LEU B C 1
ATOM 1660 O O . LEU B 1 87 ? -11.125 -16.719 -16.672 1 97.06 87 LEU B O 1
ATOM 1664 N N . ILE B 1 88 ? -11.219 -15.422 -14.891 1 96.38 88 ILE B N 1
ATOM 1665 C CA . ILE B 1 88 ? -12.617 -15.734 -14.617 1 96.38 88 ILE B CA 1
ATOM 1666 C C . ILE B 1 88 ? -13.508 -15.086 -15.672 1 96.38 88 ILE B C 1
ATOM 1668 O O . ILE B 1 88 ? -14.414 -15.727 -16.219 1 96.38 88 ILE B O 1
ATOM 1672 N N . LYS B 1 89 ? -13.195 -13.875 -15.961 1 96.88 89 LYS B N 1
ATOM 1673 C CA . LYS B 1 89 ? -13.938 -13.156 -17 1 96.88 89 LYS B CA 1
ATOM 1674 C C . LYS B 1 89 ? -13.836 -13.867 -18.344 1 96.88 89 LYS B C 1
ATOM 1676 O O . LYS B 1 89 ? -14.797 -13.891 -19.109 1 96.88 89 LYS B O 1
ATOM 1681 N N . LEU B 1 90 ? -12.688 -14.484 -18.656 1 96.38 90 LEU B N 1
ATOM 1682 C CA . LEU B 1 90 ? -12.422 -15.188 -19.906 1 96.38 90 LEU B CA 1
ATOM 1683 C C . LEU B 1 90 ? -12.938 -16.625 -19.859 1 96.38 90 LEU B C 1
ATOM 1685 O O . LEU B 1 90 ? -12.75 -17.391 -20.797 1 96.38 90 LEU B O 1
ATOM 1689 N N . ASN B 1 91 ? -13.477 -16.984 -18.797 1 96 91 ASN B N 1
ATOM 1690 C CA . ASN B 1 91 ? -14.102 -18.281 -18.547 1 96 91 ASN B CA 1
ATOM 1691 C C . ASN B 1 91 ? -13.078 -19.406 -18.547 1 96 91 ASN B C 1
ATOM 1693 O O . ASN B 1 91 ? -13.375 -20.531 -18.953 1 96 91 ASN B O 1
ATOM 1697 N N . VAL B 1 92 ? -11.859 -19.016 -18.219 1 95.88 92 VAL B N 1
ATOM 1698 C CA . VAL B 1 92 ? -10.828 -20.031 -18.016 1 95.88 92 VAL B CA 1
ATOM 1699 C C . VAL B 1 92 ? -11.023 -20.719 -16.656 1 95.88 92 VAL B C 1
ATOM 1701 O O . VAL B 1 92 ? -10.773 -21.906 -16.516 1 95.88 92 VAL B O 1
ATOM 1704 N N . LEU B 1 93 ? -11.414 -19.891 -15.625 1 96.31 93 LEU B N 1
ATOM 1705 C CA . LEU B 1 93 ? -11.766 -20.344 -14.289 1 96.31 93 LEU B CA 1
ATOM 1706 C C . LEU B 1 93 ? -13.141 -19.844 -13.883 1 96.31 93 LEU B C 1
ATOM 1708 O O . LEU B 1 93 ? -13.617 -18.828 -14.414 1 96.31 93 LEU B O 1
ATOM 1712 N N . SER B 1 94 ? -13.773 -20.547 -13.039 1 95.56 94 SER B N 1
ATOM 1713 C CA . SER B 1 94 ? -15.039 -20.078 -12.492 1 95.56 94 SER B CA 1
ATOM 1714 C C . SER B 1 94 ? -14.922 -19.75 -11.016 1 95.56 94 SER B C 1
ATOM 1716 O O . SER B 1 94 ? -14.102 -20.328 -10.305 1 95.56 94 SER B O 1
ATOM 1718 N N . GLU B 1 95 ? -15.727 -18.812 -10.578 1 93.75 95 GLU B N 1
ATOM 1719 C CA . GLU B 1 95 ? -15.758 -18.453 -9.164 1 93.75 95 GLU B CA 1
ATOM 1720 C C . GLU B 1 95 ? -16.047 -19.672 -8.297 1 93.75 95 GLU B C 1
ATOM 1722 O O . GLU B 1 95 ? -15.477 -19.828 -7.219 1 93.75 95 GLU B O 1
ATOM 1727 N N . GLU B 1 96 ? -16.891 -20.516 -8.781 1 94.88 96 GLU B N 1
ATOM 1728 C CA . GLU B 1 96 ? -17.281 -21.719 -8.047 1 94.88 96 GLU B CA 1
ATOM 1729 C C . GLU B 1 96 ? -16.078 -22.641 -7.832 1 94.88 96 GLU B C 1
ATOM 1731 O O . GLU B 1 96 ? -15.906 -23.188 -6.742 1 94.88 96 GLU B O 1
ATOM 1736 N N . GLN B 1 97 ? -15.312 -22.766 -8.773 1 93.69 97 GLN B N 1
ATOM 1737 C CA . GLN B 1 97 ? -14.156 -23.656 -8.734 1 93.69 97 GLN B CA 1
ATOM 1738 C C . GLN B 1 97 ? -13.125 -23.172 -7.723 1 93.69 97 GLN B C 1
ATOM 1740 O O . GLN B 1 97 ? -12.461 -23.984 -7.066 1 93.69 97 GLN B O 1
ATOM 1745 N N . ILE B 1 98 ? -13.016 -21.859 -7.586 1 95.06 98 ILE B N 1
ATOM 1746 C CA . ILE B 1 98 ? -11.898 -21.359 -6.781 1 95.06 98 ILE B CA 1
ATOM 1747 C C . ILE B 1 98 ? -12.414 -20.875 -5.43 1 95.06 98 ILE B C 1
ATOM 1749 O O . ILE B 1 98 ? -11.633 -20.531 -4.547 1 95.06 98 ILE B O 1
ATOM 1753 N N . SER B 1 99 ? -13.711 -20.938 -5.16 1 94.44 99 SER B N 1
ATOM 1754 C CA . SER B 1 99 ? -14.352 -20.375 -3.973 1 94.44 99 SER B CA 1
ATOM 1755 C C . SER B 1 99 ? -13.797 -21 -2.697 1 94.44 99 SER B C 1
ATOM 1757 O O . SER B 1 99 ? -13.641 -20.328 -1.681 1 94.44 99 SER B O 1
ATOM 1759 N N . PRO B 1 100 ? -13.453 -22.344 -2.793 1 95 100 PRO B N 1
ATOM 1760 C CA . PRO B 1 100 ? -12.914 -22.922 -1.56 1 95 100 PRO B CA 1
ATOM 1761 C C . PRO B 1 100 ? -11.602 -22.266 -1.131 1 95 100 PRO B C 1
ATOM 1763 O O . PRO B 1 100 ? -11.234 -22.328 0.044 1 95 100 PRO B O 1
ATOM 1766 N N . ALA B 1 101 ? -10.867 -21.688 -2.01 1 96 101 ALA B N 1
ATOM 1767 C CA . ALA B 1 101 ? -9.586 -21.047 -1.724 1 96 101 ALA B CA 1
ATOM 1768 C C . ALA B 1 101 ? -9.758 -19.594 -1.339 1 96 101 ALA B C 1
ATOM 1770 O O . ALA B 1 101 ? -8.797 -18.922 -0.955 1 96 101 ALA B O 1
ATOM 1771 N N . CYS B 1 102 ? -10.945 -19.062 -1.388 1 96.06 102 CYS B N 1
ATOM 1772 C CA . CYS B 1 102 ? -11.227 -17.641 -1.245 1 96.06 102 CYS B CA 1
ATOM 1773 C C . CYS B 1 102 ? -11.836 -17.344 0.12 1 96.06 102 CYS B C 1
ATOM 1775 O O . CYS B 1 102 ? -12.758 -18.031 0.56 1 96.06 102 CYS B O 1
ATOM 1777 N N . THR B 1 103 ? -11.234 -16.453 0.82 1 95.5 103 THR B N 1
ATOM 1778 C CA . THR B 1 103 ? -11.828 -15.914 2.039 1 95.5 103 THR B CA 1
ATOM 1779 C C . THR B 1 103 ? -12.281 -14.469 1.829 1 95.5 103 THR B C 1
ATOM 1781 O O . THR B 1 103 ? -11.562 -13.672 1.216 1 95.5 103 THR B O 1
ATOM 1784 N N . LEU B 1 104 ? -13.469 -14.125 2.281 1 92.44 104 LEU B N 1
ATOM 1785 C CA . LEU B 1 104 ? -14.016 -12.781 2.162 1 92.44 104 LEU B CA 1
ATOM 1786 C C . LEU B 1 104 ? -13.781 -11.977 3.439 1 92.44 104 LEU B C 1
ATOM 1788 O O . LEU B 1 104 ? -14.102 -12.445 4.535 1 92.44 104 LEU B O 1
ATOM 1792 N N . LYS B 1 105 ? -13.109 -10.953 3.283 1 93.25 105 LYS B N 1
ATOM 1793 C CA . LYS B 1 105 ? -12.945 -10.031 4.398 1 93.25 105 LYS B CA 1
ATOM 1794 C C . LYS B 1 105 ? -13.852 -8.812 4.242 1 93.25 105 LYS B C 1
ATOM 1796 O O . LYS B 1 105 ? -13.859 -8.172 3.191 1 93.25 105 LYS B O 1
ATOM 1801 N N . GLN B 1 106 ? -14.555 -8.516 5.305 1 92.88 106 GLN B N 1
ATOM 1802 C CA . GLN B 1 106 ? -15.438 -7.355 5.281 1 92.88 106 GLN B CA 1
ATOM 1803 C C . GLN B 1 106 ? -14.711 -6.094 5.73 1 92.88 106 GLN B C 1
ATOM 1805 O O . GLN B 1 106 ? -14.047 -6.09 6.77 1 92.88 106 GLN B O 1
ATOM 1810 N N . VAL B 1 107 ? -14.742 -5.105 4.938 1 94.56 107 VAL B N 1
ATOM 1811 C CA . VAL B 1 107 ? -14.156 -3.812 5.281 1 94.56 107 VAL B CA 1
ATOM 1812 C C . VAL B 1 107 ? -15.203 -2.711 5.117 1 94.56 107 VAL B C 1
ATOM 1814 O O . VAL B 1 107 ? -16.016 -2.756 4.195 1 94.56 107 VAL B O 1
ATOM 1817 N N . THR B 1 108 ? -15.227 -1.772 6.098 1 96.56 108 THR B N 1
ATOM 1818 C CA . THR B 1 108 ? -16.156 -0.658 6.012 1 96.56 108 THR B CA 1
ATOM 1819 C C . THR B 1 108 ? -15.438 0.627 5.621 1 96.56 108 THR B C 1
ATOM 1821 O O . THR B 1 108 ? -14.516 1.062 6.309 1 96.56 108 THR B O 1
ATOM 1824 N N . LEU B 1 109 ? -15.867 1.161 4.512 1 97.5 109 LEU B N 1
ATOM 1825 C CA . LEU B 1 109 ? -15.336 2.451 4.09 1 97.5 109 LEU B CA 1
ATOM 1826 C C . LEU B 1 109 ? -16.234 3.592 4.57 1 97.5 109 LEU B C 1
ATOM 1828 O O . LEU B 1 109 ? -17.453 3.494 4.512 1 97.5 109 LEU B O 1
ATOM 1832 N N . LEU B 1 110 ? -15.586 4.582 5.07 1 98.44 110 LEU B N 1
ATOM 1833 C CA . LEU B 1 110 ? -16.312 5.773 5.516 1 98.44 110 LEU B CA 1
ATOM 1834 C C . LEU B 1 110 ? -16.156 6.906 4.504 1 98.44 110 LEU B C 1
ATOM 1836 O O . LEU B 1 110 ? -15.039 7.242 4.102 1 98.44 110 LEU B O 1
ATOM 1840 N N . GLN B 1 111 ? -17.312 7.383 4.055 1 98.31 111 GLN B N 1
ATOM 1841 C CA . GLN B 1 111 ? -17.344 8.555 3.18 1 98.31 111 GLN B CA 1
ATOM 1842 C C . GLN B 1 111 ? -18.094 9.703 3.828 1 98.31 111 GLN B C 1
ATOM 1844 O O . GLN B 1 111 ? -19.234 9.531 4.277 1 98.31 111 GLN B O 1
ATOM 1849 N N . VAL B 1 112 ? -17.469 10.781 3.941 1 98.5 112 VAL B N 1
ATOM 1850 C CA . VAL B 1 112 ? -18.094 11.977 4.492 1 98.5 112 VAL B CA 1
ATOM 1851 C C . VAL B 1 112 ? -18.016 13.117 3.479 1 98.5 112 VAL B C 1
ATOM 1853 O O . VAL B 1 112 ? -16.922 13.469 3.016 1 98.5 112 VAL B O 1
ATOM 1856 N N . ASP B 1 113 ? -19.172 13.609 3.197 1 98.12 113 ASP B N 1
ATOM 1857 C CA . ASP B 1 113 ? -19.234 14.719 2.244 1 98.12 113 ASP B CA 1
ATOM 1858 C C . ASP B 1 113 ? -20 15.906 2.828 1 98.12 113 ASP B C 1
ATOM 1860 O O . ASP B 1 113 ? -20.953 15.719 3.59 1 98.12 113 ASP B O 1
ATOM 1864 N N . LYS B 1 114 ? -19.594 17.109 2.461 1 96.62 114 LYS B N 1
ATOM 1865 C CA . LYS B 1 114 ? -20.312 18.312 2.881 1 96.62 114 LYS B CA 1
ATOM 1866 C C . LYS B 1 114 ? -21.547 18.547 2.016 1 96.62 114 LYS B C 1
ATOM 1868 O O . LYS B 1 114 ? -21.5 18.375 0.797 1 96.62 114 LYS B O 1
ATOM 1873 N N . LEU B 1 115 ? -22.656 18.75 2.711 1 93.12 115 LEU B N 1
ATOM 1874 C CA . LEU B 1 115 ? -23.891 19.031 2.006 1 93.12 115 LEU B CA 1
ATOM 1875 C C . LEU B 1 115 ? -23.797 20.344 1.226 1 93.12 115 LEU B C 1
ATOM 1877 O O . LEU B 1 115 ? -23.156 21.281 1.68 1 93.12 115 LEU B O 1
#

Nearest PDB structures (foldseek):
  7dco-assembly1_C  TM=2.330E-01  e=5.692E+00  Saccharomyces cerevisiae

Sequence (230 aa):
MEQKVQTYFQLKQQQKEIEQQLSVLRDEIVAYCAEQGVYETQVGGYTVKTVLQHRKEYDDQKLYASLPDPDIWRLLSKVDSHKLKSLIKLNVLSEEQISPACTLKQVTLLQVDKLMEQKVQTYFQLKQQQKEIEQQLSVLRDEIVAYCAEQGVYETQVGGYTVKTVLQHRKEYDDQKLYASLPDPDIWRLLSKVDSHKLKSLIKLNVLSEEQISPACTLKQVTLLQVDKL

Solvent-accessible surface area (backbone atoms only — not comparable to full-atom values): 12734 Å² total; per-residue (Å²): 104,48,64,56,51,52,50,41,46,51,50,52,53,48,50,53,53,48,53,54,52,42,53,54,43,50,53,52,51,53,50,51,32,57,74,70,71,47,49,64,47,74,45,82,64,26,40,41,34,50,43,82,38,76,43,79,42,71,40,55,69,51,37,54,71,48,44,94,47,74,72,52,49,68,68,26,36,35,73,28,69,66,42,42,52,50,36,38,74,70,64,76,42,51,68,78,62,41,43,87,22,46,45,78,42,80,42,76,43,82,44,71,42,77,107,107,46,65,55,51,51,49,42,46,52,50,51,52,46,50,53,52,49,53,55,52,44,52,54,44,49,54,53,49,53,50,50,32,57,74,70,71,49,50,64,47,74,46,79,64,25,39,40,34,51,42,82,39,78,45,81,42,71,41,55,69,51,36,53,71,50,44,95,47,74,71,52,49,67,68,27,37,35,72,28,69,69,43,42,51,50,36,36,73,70,64,76,42,52,70,76,60,42,42,87,23,47,45,78,42,82,42,76,43,82,46,70,43,78,105

Organism: NCBI:txid248903

pLDDT: mean 96.57, std 1.76, range [91.81, 98.81]